Protein AF-A0A5C7QBV4-F1 (afdb_monomer_lite)

Secondary structure (DSSP, 8-state):
-EEEEEE-SSS-EEPPTTB-SEE-TT-EEEESS-HHHHHHH-GGGGSSSEEEEEEETT--S---HHHHSBSS-----SS-S---S-------SS---TTEEEEEEEEEE-TTS-EEEEEEEEEEEEE-STT--EEEEEEEEEETTEE-S-SEEEE--STT--EEEEEE---TTS--EEEEEES-S-PPP----STT--EEEE-TTS-SEEEEE-SS-EEETTPPPB-THHHHHTT--------S---HHHHHHHHHHHHHHHHHHHHHHHHTTSS--

Radius of gyration: 34.04 Å; chains: 1; bounding box: 86×44×94 Å

pLDDT: mean 84.51, std 11.89, range [43.34, 97.69]

Sequence (277 aa):
MGVQIRNSSLEPVALPHPLQGILRGRQAVRLSMAYSSLTASFPSVTNGALEITDLGDSWSGANDDASYGPATSVNDATNNAASTVATFTHTTTGTAAADIGTRLLFRTENDAGSVVTSGAVVSSLADVTASSEIGGVAMVPAYAGTLAGAGLAVTANDASAVNGWIAVPSATGIHVQMYPYGSDANIAARISGKGTGSISLVGGNNTTIGVTVNNTGLSFFNAPTVAQQAAQAALTLSLAGDMPGPTGGEIATRLNLIENRLNAVSAALRNLGLIAT

Foldseek 3Di:
DKKKKWFPDQDWDADPPQWGDIHHGGDMFMAPDAPVCCCVVPVPSPVPRIDMDGPDPPDDDDGDCVHGNGQFDDDPDPDPDDDDRHDDDDDDPDDDDWFDWDKDWDWDADPVRDIATQWIWIKTWRDPPPPQTKIKIFTWGDDPRHTDDGPDMDIDPDPDPFKDKDWADDDPPDDTDIDMDGDDPDDDDDDDDDDFDWDFDADPVRPWTAWIQGPAAIAGGPADGHHPVVLVVLVDDDDDDDDDDDDPVVVVVVVVVVVVSVVSNVVVCVNRVNDPD

Structure (mmCIF, N/CA/C/O backbone):
data_AF-A0A5C7QBV4-F1
#
_entry.id   AF-A0A5C7QBV4-F1
#
loop_
_atom_site.group_PDB
_atom_site.id
_atom_site.type_symbol
_atom_site.label_atom_id
_atom_site.label_alt_id
_atom_site.label_comp_id
_atom_site.label_asym_id
_atom_site.label_entity_id
_atom_site.label_seq_id
_atom_site.pdbx_PDB_ins_code
_atom_site.Cartn_x
_atom_site.Cartn_y
_atom_site.Cartn_z
_atom_site.occupancy
_atom_site.B_iso_or_equiv
_atom_site.auth_seq_id
_atom_site.auth_comp_id
_atom_site.auth_asym_id
_atom_site.auth_atom_id
_atom_site.pdbx_PDB_model_num
ATOM 1 N N . MET A 1 1 ? -21.651 14.334 29.052 1.00 82.56 1 MET A N 1
ATOM 2 C CA . MET A 1 1 ? -22.814 13.437 28.872 1.00 82.56 1 MET A CA 1
ATOM 3 C C . MET A 1 1 ? -22.481 12.082 29.459 1.00 82.56 1 MET A C 1
ATOM 5 O O . MET A 1 1 ? -21.340 11.649 29.317 1.00 82.56 1 MET A O 1
ATOM 9 N N . GLY A 1 2 ? -23.420 11.438 30.146 1.00 89.69 2 GLY A N 1
ATOM 10 C CA . GLY A 1 2 ? -23.173 10.123 30.725 1.00 89.69 2 GLY A CA 1
ATOM 11 C C . GLY A 1 2 ? -24.450 9.326 30.932 1.00 89.69 2 GLY A C 1
ATOM 12 O O . GLY A 1 2 ? -25.502 9.887 31.225 1.00 89.69 2 GLY A O 1
ATOM 13 N N . VAL A 1 3 ? -24.335 8.007 30.826 1.00 92.38 3 VAL A N 1
ATOM 14 C CA . VAL A 1 3 ? -25.419 7.069 31.113 1.00 92.38 3 VAL A CA 1
ATOM 15 C C . VAL A 1 3 ? -24.894 5.941 31.993 1.00 92.38 3 VAL A C 1
ATOM 17 O O . VAL A 1 3 ? -23.780 5.454 31.801 1.00 92.38 3 VAL A O 1
ATOM 20 N N . GLN A 1 4 ? -25.682 5.529 32.981 1.00 93.50 4 GLN A N 1
ATOM 21 C CA . GLN A 1 4 ? -25.385 4.372 33.816 1.00 93.50 4 GLN A CA 1
ATOM 22 C C . GLN A 1 4 ? -26.225 3.184 33.354 1.00 93.50 4 GLN A C 1
ATOM 24 O O . GLN A 1 4 ? -27.444 3.298 33.241 1.00 93.50 4 GLN A O 1
ATOM 29 N N . ILE A 1 5 ? -25.576 2.042 33.141 1.00 93.38 5 ILE A N 1
ATOM 30 C CA . ILE A 1 5 ? -26.227 0.762 32.858 1.00 93.38 5 ILE A CA 1
ATOM 31 C C . ILE A 1 5 ? -25.962 -0.158 34.040 1.00 93.38 5 ILE A C 1
ATOM 33 O O . ILE A 1 5 ? -24.814 -0.351 34.444 1.00 93.38 5 ILE A O 1
ATOM 37 N N . ARG A 1 6 ? -27.016 -0.737 34.606 1.00 93.50 6 ARG A N 1
ATOM 38 C CA . ARG A 1 6 ? -26.928 -1.602 35.779 1.00 93.50 6 ARG A CA 1
ATOM 39 C C . ARG A 1 6 ? -27.622 -2.933 35.536 1.00 93.50 6 ARG A C 1
ATOM 41 O O . ARG A 1 6 ? -28.723 -2.986 34.997 1.00 93.50 6 ARG A O 1
ATOM 48 N N . ASN A 1 7 ? -26.994 -4.011 35.996 1.00 92.00 7 ASN A N 1
ATOM 49 C CA . ASN A 1 7 ? -27.651 -5.309 36.077 1.00 92.00 7 ASN A CA 1
ATOM 50 C C . ASN A 1 7 ? -28.690 -5.295 37.213 1.00 92.00 7 ASN A C 1
ATOM 52 O O . ASN A 1 7 ? -28.346 -5.071 38.375 1.00 92.00 7 ASN A O 1
ATOM 56 N N . SER A 1 8 ? -29.959 -5.526 36.887 1.00 87.44 8 SER A N 1
ATOM 57 C CA . SER A 1 8 ? -31.046 -5.591 37.872 1.00 87.44 8 SER A CA 1
ATOM 58 C C . SER A 1 8 ? -31.079 -6.930 38.632 1.00 87.44 8 SER A C 1
ATOM 60 O O . SER A 1 8 ? -31.637 -7.014 39.731 1.00 87.44 8 SER A O 1
ATOM 62 N N . SER A 1 9 ? -30.429 -7.961 38.088 1.00 86.25 9 SER A N 1
ATOM 63 C CA . SER A 1 9 ? -30.363 -9.324 38.613 1.00 86.25 9 SER A CA 1
ATOM 64 C C . SER A 1 9 ? -29.061 -9.614 39.379 1.00 86.25 9 SER A C 1
ATOM 66 O O . SER A 1 9 ? -28.071 -8.877 39.327 1.00 86.25 9 SER A O 1
ATOM 68 N N . LEU A 1 10 ? -29.072 -10.721 40.125 1.00 86.75 10 LEU A N 1
ATOM 69 C CA . LEU A 1 10 ? -27.862 -11.342 40.675 1.00 86.75 10 LEU A CA 1
ATOM 70 C C . LEU A 1 10 ? -27.142 -12.205 39.628 1.00 86.75 10 LEU A C 1
ATOM 72 O O . LEU A 1 10 ? -25.927 -12.386 39.723 1.00 86.75 10 LEU A O 1
ATOM 76 N N . GLU A 1 11 ? -27.876 -12.680 38.621 1.00 90.50 11 GLU A N 1
ATOM 77 C CA . GLU A 1 11 ? -27.340 -13.488 37.527 1.00 90.50 11 GLU A CA 1
ATOM 78 C C . GLU A 1 11 ? -26.466 -12.654 36.581 1.00 90.50 11 GLU A C 1
ATOM 80 O O . GLU A 1 11 ? -26.763 -11.477 36.364 1.00 90.50 11 GLU A O 1
ATOM 85 N N . PRO A 1 12 ? -25.400 -13.223 35.990 1.00 89.19 12 PRO A N 1
ATOM 86 C CA . PRO A 1 12 ? -24.602 -12.537 34.980 1.00 89.19 12 PRO A CA 1
ATOM 87 C C . PRO A 1 12 ? -25.442 -12.133 33.761 1.00 89.19 12 PRO A C 1
ATOM 89 O O . PRO A 1 12 ? -26.094 -12.974 33.144 1.00 89.19 12 PRO A O 1
ATOM 92 N N . VAL A 1 13 ? -25.379 -10.857 33.378 1.00 89.50 13 VAL A N 1
ATOM 93 C CA . VAL A 1 13 ? -26.051 -10.328 32.182 1.00 89.50 13 VAL A CA 1
ATOM 94 C C . VAL A 1 13 ? -24.998 -9.794 31.222 1.00 89.50 13 VAL A C 1
ATOM 96 O O . VAL A 1 13 ? -24.207 -8.919 31.576 1.00 89.50 13 VAL A O 1
ATOM 99 N N . ALA A 1 14 ? -24.968 -10.343 30.009 1.00 88.38 14 ALA A N 1
ATOM 100 C CA . ALA A 1 14 ? -24.122 -9.827 28.943 1.00 88.38 14 ALA A CA 1
ATOM 101 C C . ALA A 1 14 ? -24.673 -8.487 28.450 1.00 88.38 14 ALA A C 1
ATOM 103 O O . ALA A 1 14 ? -25.883 -8.344 28.253 1.00 88.38 14 ALA A O 1
ATOM 104 N N . LEU A 1 15 ? -23.787 -7.515 28.241 1.00 87.94 15 LEU A N 1
ATOM 105 C CA . LEU A 1 15 ? -24.185 -6.285 27.576 1.00 87.94 15 LEU A CA 1
ATOM 106 C C . LEU A 1 15 ? -24.505 -6.584 26.102 1.00 87.94 15 LEU A C 1
ATOM 108 O O . LEU A 1 15 ? -23.820 -7.398 25.475 1.00 87.94 15 LEU A O 1
ATOM 112 N N . PRO A 1 16 ? -25.571 -5.985 25.545 1.00 83.81 16 PRO A N 1
ATOM 113 C CA . PRO A 1 16 ? -25.933 -6.214 24.158 1.00 83.81 16 PRO A CA 1
ATOM 114 C C . PRO A 1 16 ? -24.888 -5.604 23.225 1.00 83.81 16 PRO A C 1
ATOM 116 O O . PRO A 1 16 ? -24.465 -4.462 23.399 1.00 83.81 16 PRO A O 1
ATOM 119 N N . HIS A 1 17 ? -24.512 -6.364 22.201 1.00 76.81 17 HIS A N 1
ATOM 120 C CA . HIS A 1 17 ? -23.577 -5.906 21.180 1.00 76.81 17 HIS A CA 1
ATOM 121 C C . HIS A 1 17 ? -24.062 -4.593 20.530 1.00 76.81 17 HIS A C 1
ATOM 123 O O . HIS A 1 17 ? -25.258 -4.482 20.244 1.00 76.81 17 HIS A O 1
ATOM 129 N N . PRO A 1 18 ? -23.169 -3.617 20.256 1.00 69.81 18 PRO A N 1
ATOM 130 C CA . PRO A 1 18 ? -21.705 -3.638 20.356 1.00 69.81 18 PRO A CA 1
ATOM 131 C C . PRO A 1 18 ? -21.105 -3.238 21.708 1.00 69.81 18 PRO A C 1
ATOM 133 O O . PRO A 1 18 ? -19.879 -3.138 21.785 1.00 69.81 18 PRO A O 1
ATOM 136 N N . LEU A 1 19 ? -21.905 -3.029 22.759 1.00 84.88 19 LEU A N 1
ATOM 137 C CA . LEU A 1 19 ? -21.359 -2.910 24.113 1.00 84.88 19 LEU A CA 1
ATOM 138 C C . LEU A 1 19 ? -20.692 -4.229 24.509 1.00 84.88 19 LEU A C 1
ATOM 140 O O . LEU A 1 19 ? -21.136 -5.311 24.114 1.00 84.88 19 LEU A O 1
ATOM 144 N N . GLN A 1 20 ? -19.601 -4.136 25.259 1.00 86.62 20 GLN A N 1
ATOM 145 C CA . GLN A 1 20 ? -18.773 -5.294 25.581 1.00 86.62 20 GLN A CA 1
ATOM 146 C C . GLN A 1 20 ? -18.871 -5.672 27.055 1.00 86.62 20 GLN A C 1
ATOM 148 O O . GLN A 1 20 ? -19.110 -4.836 27.915 1.00 86.62 20 GLN A O 1
ATOM 153 N N . GLY A 1 21 ? -18.637 -6.948 27.357 1.00 87.94 21 GLY A N 1
ATOM 154 C CA . GLY A 1 21 ? -18.512 -7.434 28.728 1.00 87.94 21 GLY A CA 1
ATOM 155 C C . GLY A 1 21 ? -19.800 -7.986 29.343 1.00 87.94 21 GLY A C 1
ATOM 156 O O . GLY A 1 21 ? -20.869 -8.042 28.734 1.00 87.94 21 GLY A O 1
ATOM 157 N N . ILE A 1 22 ? -19.656 -8.472 30.577 1.00 89.44 22 ILE A N 1
ATOM 158 C CA . ILE A 1 22 ? -20.710 -9.132 31.353 1.00 89.44 22 ILE A CA 1
ATOM 159 C C . ILE A 1 22 ? -20.796 -8.441 32.709 1.00 89.44 22 ILE A C 1
ATOM 161 O O . ILE A 1 22 ? -19.808 -8.398 33.442 1.00 89.44 22 ILE A O 1
ATOM 165 N N . LEU A 1 23 ? -21.984 -7.958 33.063 1.00 91.00 23 LEU A N 1
ATOM 166 C CA . LEU A 1 23 ? -22.263 -7.374 34.370 1.00 91.00 23 LEU A CA 1
ATOM 167 C C . LEU A 1 23 ? -22.667 -8.474 35.352 1.00 91.00 23 LEU A C 1
ATOM 169 O O . LEU A 1 23 ? -23.613 -9.223 35.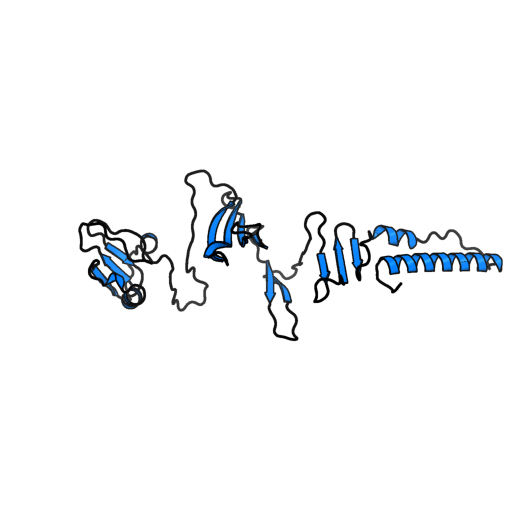098 1.00 91.00 23 LEU A O 1
ATOM 173 N N . ARG A 1 24 ? -21.989 -8.564 36.498 1.00 90.94 24 ARG A N 1
ATOM 174 C CA . ARG A 1 24 ? -22.259 -9.593 37.522 1.00 90.94 24 ARG A CA 1
ATOM 175 C C . ARG A 1 24 ? -22.797 -8.971 38.804 1.00 90.94 24 ARG A C 1
ATOM 177 O O . ARG A 1 24 ? -22.374 -7.884 39.172 1.00 90.94 24 ARG A O 1
ATOM 184 N N . GLY A 1 25 ? -23.701 -9.660 39.505 1.00 86.44 25 GLY A N 1
ATOM 185 C CA . GLY A 1 25 ? -24.062 -9.325 40.889 1.00 86.44 25 GLY A CA 1
ATOM 186 C C . GLY A 1 25 ? -24.438 -7.856 41.122 1.00 86.44 25 GLY A C 1
ATOM 187 O O . GLY A 1 25 ? -23.877 -7.216 42.009 1.00 86.44 25 GLY A O 1
ATOM 188 N N . ARG A 1 26 ? -25.374 -7.315 40.331 1.00 90.12 26 ARG A N 1
ATOM 189 C CA . ARG A 1 26 ? -25.816 -5.904 40.380 1.00 90.12 26 ARG A CA 1
ATOM 190 C C . ARG A 1 26 ? -24.762 -4.839 40.060 1.00 90.12 26 ARG A C 1
ATOM 192 O O . ARG A 1 26 ? -24.962 -3.668 40.398 1.00 90.12 26 ARG A O 1
ATOM 199 N N . GLN A 1 27 ? -23.668 -5.224 39.406 1.00 94.12 27 GLN A N 1
ATOM 200 C CA . GLN A 1 27 ? -22.675 -4.293 38.880 1.00 94.12 27 GLN A CA 1
ATOM 201 C C . GLN A 1 27 ? -23.338 -3.230 37.992 1.00 94.12 27 GLN A C 1
ATOM 203 O O . GLN A 1 27 ? -24.251 -3.520 37.212 1.00 94.12 27 GLN A O 1
ATOM 208 N N . ALA A 1 28 ? -22.856 -1.999 38.137 1.00 93.00 28 ALA A N 1
ATOM 209 C CA . ALA A 1 28 ? -23.193 -0.875 37.284 1.00 93.00 28 ALA A CA 1
ATOM 210 C C . ALA A 1 28 ? -21.937 -0.410 36.551 1.00 93.00 28 ALA A C 1
ATOM 212 O O . ALA A 1 28 ? -20.847 -0.437 37.126 1.00 93.00 28 ALA A O 1
ATOM 213 N N . VAL A 1 29 ? -22.115 0.021 35.310 1.00 93.00 29 VAL A N 1
ATOM 214 C CA . VAL A 1 29 ? -21.078 0.634 34.478 1.00 93.00 29 VAL A CA 1
ATOM 215 C C . VAL A 1 29 ? -21.576 1.975 33.969 1.00 93.00 29 VAL A C 1
ATOM 217 O O . VAL A 1 29 ? -22.785 2.186 33.818 1.00 93.00 29 VAL A O 1
ATOM 220 N N . ARG A 1 30 ? -20.651 2.898 33.737 1.00 93.06 30 ARG A N 1
ATOM 221 C CA . ARG A 1 30 ? -20.942 4.259 33.285 1.00 93.06 30 ARG A CA 1
ATOM 222 C C . ARG A 1 30 ? -20.297 4.473 31.933 1.00 93.06 30 ARG A C 1
ATOM 224 O O . ARG A 1 30 ? -19.095 4.283 31.800 1.00 93.06 30 ARG A O 1
ATOM 231 N N . LEU A 1 31 ? -21.092 4.882 30.955 1.00 89.62 31 LEU A N 1
ATOM 232 C CA . LEU A 1 31 ? -20.619 5.143 29.602 1.00 89.62 31 LEU A CA 1
ATOM 233 C C . LEU A 1 31 ? -20.690 6.635 29.288 1.00 89.62 31 LEU A C 1
ATOM 235 O O . LEU A 1 31 ? -21.653 7.306 29.679 1.00 89.62 31 LEU A O 1
ATOM 239 N N . SER A 1 32 ? -19.700 7.151 28.563 1.00 88.25 32 SER A N 1
ATOM 240 C CA . SER A 1 32 ? -19.616 8.569 28.174 1.00 88.25 32 SER A CA 1
ATOM 241 C C . SER A 1 32 ? -20.472 8.877 26.946 1.00 88.25 32 SER A C 1
ATOM 243 O O . SER A 1 32 ? -19.975 9.332 25.918 1.00 88.25 32 SER A O 1
ATOM 245 N N . MET A 1 33 ? -21.775 8.615 27.025 1.00 84.88 33 MET A N 1
ATOM 246 C CA . MET A 1 33 ? -22.702 8.884 25.927 1.00 84.88 33 MET A CA 1
ATOM 247 C C . MET A 1 33 ? -24.065 9.356 26.425 1.00 84.88 33 MET A C 1
ATOM 249 O O . MET A 1 33 ? -24.455 9.071 27.556 1.00 84.88 33 MET A O 1
ATOM 253 N N . ALA A 1 34 ? -24.786 10.087 25.576 1.00 87.81 34 ALA A N 1
ATOM 254 C CA . ALA A 1 34 ? -26.139 10.539 25.870 1.00 87.81 34 ALA A CA 1
ATOM 255 C C . ALA A 1 34 ? -27.132 9.365 25.871 1.00 87.81 34 ALA A C 1
ATOM 257 O O . ALA A 1 34 ? -26.997 8.419 25.088 1.00 87.81 34 ALA A O 1
ATOM 258 N N . TYR A 1 35 ? -28.170 9.450 26.708 1.00 88.25 35 TYR A N 1
ATOM 259 C CA . TYR A 1 35 ? -29.237 8.445 26.769 1.00 88.25 35 TYR A CA 1
ATOM 260 C C . TYR A 1 35 ? -29.944 8.250 25.415 1.00 88.25 35 TYR A C 1
ATOM 262 O O . TYR A 1 35 ? -30.234 7.121 25.009 1.00 88.25 35 TYR A O 1
ATOM 270 N N . SER A 1 36 ? -30.175 9.341 24.680 1.00 85.81 36 SER A N 1
ATOM 271 C CA . SER A 1 36 ? -30.737 9.309 23.324 1.00 85.81 36 SER A CA 1
ATOM 272 C C . SER A 1 36 ? -29.842 8.530 22.355 1.00 85.81 36 SER A C 1
ATOM 274 O O . SER A 1 36 ? -30.332 7.676 21.620 1.00 85.81 36 SER A O 1
ATOM 276 N N . SER A 1 37 ? -28.526 8.746 22.403 1.00 83.81 37 SER A N 1
ATOM 277 C CA . SER A 1 37 ? -27.557 8.019 21.576 1.00 83.81 37 SER A CA 1
ATOM 278 C C . SER A 1 37 ? -27.471 6.538 21.947 1.00 83.81 37 SER A C 1
ATOM 280 O O . SER A 1 37 ? -27.399 5.697 21.052 1.00 83.81 37 SER A O 1
ATOM 282 N N . LEU A 1 38 ? -27.518 6.206 23.245 1.00 85.81 38 LEU A N 1
ATOM 283 C CA . LEU A 1 38 ? -27.530 4.822 23.731 1.00 85.81 38 LEU A CA 1
ATOM 284 C C . LEU A 1 38 ? -28.766 4.071 23.213 1.00 85.81 38 LEU A C 1
ATOM 286 O O . LEU A 1 38 ? -28.641 2.992 22.647 1.00 85.81 38 LEU A O 1
ATOM 290 N N . THR A 1 39 ? -29.958 4.637 23.389 1.00 84.56 39 THR A N 1
ATOM 291 C CA . THR A 1 39 ? -31.218 3.971 23.013 1.00 84.56 39 THR A CA 1
ATOM 292 C C . THR A 1 39 ? -31.433 3.901 21.503 1.00 84.56 39 THR A C 1
ATOM 294 O O . THR A 1 39 ? -31.976 2.908 21.020 1.00 84.56 39 THR A O 1
ATOM 297 N N . ALA A 1 40 ? -30.958 4.896 20.748 1.00 82.00 40 ALA A N 1
ATOM 298 C CA . ALA A 1 40 ? -30.978 4.862 19.287 1.00 82.00 40 ALA A CA 1
ATOM 299 C C . ALA A 1 40 ? -29.994 3.829 18.719 1.00 82.00 40 ALA A C 1
ATOM 301 O O . ALA A 1 40 ? -30.334 3.095 17.792 1.00 82.00 40 ALA A O 1
ATOM 302 N N . SER A 1 41 ? -28.784 3.757 19.280 1.00 74.81 41 SER A N 1
ATOM 303 C CA . SER A 1 41 ? -27.739 2.853 18.786 1.00 74.81 41 SER A CA 1
ATOM 304 C C . SER A 1 41 ? -27.947 1.416 19.263 1.00 74.81 41 SER A C 1
ATOM 306 O O . SER A 1 41 ? -27.560 0.476 18.572 1.00 74.81 41 SER A O 1
ATOM 308 N N . PHE A 1 42 ? -28.557 1.236 20.440 1.00 82.38 42 PHE A N 1
ATOM 309 C CA . PHE A 1 42 ? -28.666 -0.047 21.134 1.00 82.38 42 PHE A CA 1
ATOM 310 C C . PHE A 1 42 ? -30.093 -0.260 21.673 1.00 82.38 42 PHE A C 1
ATOM 312 O O . PHE A 1 42 ? -30.309 -0.329 22.879 1.00 82.38 42 PHE A O 1
ATOM 319 N N . PRO A 1 43 ? -31.116 -0.411 20.825 1.00 77.69 43 PRO A N 1
ATOM 320 C CA . PRO A 1 43 ? -32.499 -0.527 21.296 1.00 77.69 43 PRO A CA 1
ATOM 321 C C . PRO A 1 43 ? -32.730 -1.726 22.234 1.00 77.69 43 PRO A C 1
ATOM 323 O O . PRO A 1 43 ? -33.656 -1.718 23.033 1.00 77.69 43 PRO A O 1
ATOM 326 N N . SER A 1 44 ? -31.871 -2.749 22.210 1.00 80.88 44 SER A N 1
ATOM 327 C CA . SER A 1 44 ? -31.977 -3.913 23.093 1.00 80.88 44 SER A CA 1
ATOM 328 C C . SER A 1 44 ? -31.557 -3.675 24.549 1.00 80.88 44 SER A C 1
ATOM 330 O O . SER A 1 44 ? -31.900 -4.511 25.386 1.00 80.88 44 SER A O 1
ATOM 332 N N . VAL A 1 45 ? -30.850 -2.584 24.904 1.00 80.06 45 VAL A N 1
ATOM 333 C CA . VAL A 1 45 ? -30.573 -2.301 26.337 1.00 80.06 45 VAL A CA 1
ATOM 334 C C . VAL A 1 45 ? -31.853 -1.987 27.116 1.00 80.06 45 VAL A C 1
ATOM 336 O O . VAL A 1 45 ? -31.872 -2.182 28.327 1.00 80.06 45 VAL A O 1
ATOM 339 N N . THR A 1 46 ? -32.935 -1.562 26.455 1.00 76.75 46 THR A N 1
ATOM 340 C CA . THR A 1 46 ? -34.212 -1.236 27.114 1.00 76.75 46 THR A CA 1
ATOM 341 C C . THR A 1 46 ? -35.169 -2.426 27.238 1.00 76.75 46 THR A C 1
ATOM 343 O O . THR A 1 46 ? -36.253 -2.271 27.795 1.00 76.75 46 THR A O 1
ATOM 346 N N . ASN A 1 47 ? -34.772 -3.639 26.825 1.00 76.81 47 ASN A N 1
ATOM 347 C CA . ASN A 1 47 ? -35.602 -4.856 26.898 1.00 76.81 47 ASN A CA 1
ATOM 348 C C . ASN A 1 47 ? -35.795 -5.417 28.331 1.00 76.81 47 ASN A C 1
ATOM 350 O O . ASN A 1 47 ? -36.070 -6.602 28.511 1.00 76.81 47 ASN A O 1
ATOM 354 N N . GLY A 1 48 ? -35.638 -4.589 29.369 1.00 74.50 48 GLY A N 1
ATOM 355 C CA . GLY A 1 48 ? -35.985 -4.902 30.762 1.00 74.50 48 GLY A CA 1
ATOM 356 C C . GLY A 1 48 ? -34.955 -5.707 31.566 1.00 74.50 48 GLY A C 1
ATOM 357 O O . GLY A 1 48 ? -35.055 -5.758 32.789 1.00 74.50 48 GLY A O 1
ATOM 358 N N . ALA A 1 49 ? -33.940 -6.296 30.927 1.00 82.62 49 ALA A N 1
ATOM 359 C CA . ALA A 1 49 ? -32.866 -7.021 31.623 1.00 82.62 49 ALA A CA 1
ATOM 360 C C . ALA A 1 49 ? -31.841 -6.097 32.315 1.00 82.62 49 ALA A C 1
ATOM 362 O O . ALA A 1 49 ? -31.077 -6.542 33.172 1.00 82.62 49 ALA A O 1
ATOM 363 N N . LEU A 1 50 ? -31.812 -4.818 31.937 1.00 89.25 50 LEU A N 1
ATOM 364 C CA . LEU A 1 50 ? -30.865 -3.818 32.416 1.00 89.25 50 LEU A CA 1
ATOM 365 C C . LEU A 1 50 ? -31.621 -2.565 32.857 1.00 89.25 50 LEU A C 1
ATOM 367 O O . LEU A 1 50 ? -32.599 -2.157 32.232 1.00 89.25 50 LEU A O 1
ATOM 371 N N . GLU A 1 51 ? -31.158 -1.958 33.943 1.00 91.56 51 GLU A N 1
ATOM 372 C CA . GLU A 1 51 ? -31.638 -0.667 34.422 1.00 91.56 51 GLU A CA 1
ATOM 373 C C . GLU A 1 51 ? -30.749 0.433 33.833 1.00 91.56 51 GLU A C 1
ATOM 375 O O . GLU A 1 51 ? -29.522 0.365 33.934 1.00 91.56 51 GLU A O 1
ATOM 380 N N . ILE A 1 52 ? -31.366 1.435 33.203 1.00 91.75 52 ILE A N 1
ATOM 381 C CA . ILE A 1 52 ? -30.661 2.548 32.564 1.00 91.75 52 ILE A CA 1
ATOM 382 C C . ILE A 1 52 ? -31.005 3.838 33.300 1.00 91.75 52 ILE A C 1
ATOM 384 O O . ILE A 1 52 ? -32.178 4.155 33.493 1.00 91.75 52 ILE A O 1
ATOM 388 N N . THR A 1 53 ? -29.986 4.601 33.680 1.00 92.69 53 THR A N 1
ATOM 389 C CA . THR A 1 53 ? -30.143 5.918 34.304 1.00 92.69 53 THR A CA 1
ATOM 390 C C . THR A 1 53 ? -29.392 6.956 33.484 1.00 92.69 53 THR A C 1
ATOM 392 O O . THR A 1 53 ? -28.184 6.829 33.290 1.00 92.69 53 THR A O 1
ATOM 395 N N . ASP A 1 54 ? -30.094 7.985 33.016 1.00 92.81 54 ASP A N 1
ATOM 396 C CA . ASP A 1 54 ? -29.464 9.152 32.399 1.00 92.81 54 ASP A CA 1
ATOM 397 C C . ASP A 1 54 ? -28.760 9.994 33.478 1.00 92.81 54 ASP A C 1
ATOM 399 O O . ASP A 1 54 ? -29.380 10.382 34.471 1.00 92.81 54 ASP A O 1
ATOM 403 N N . LEU A 1 55 ? -27.458 10.238 33.310 1.00 91.31 55 LEU A N 1
ATOM 404 C CA . LEU A 1 55 ? -26.657 11.077 34.210 1.00 91.31 55 LEU A CA 1
ATOM 405 C C . LEU A 1 55 ? -26.580 12.532 33.716 1.00 91.31 55 LEU A C 1
ATOM 407 O O . LEU A 1 55 ? -26.033 13.388 34.416 1.00 91.31 55 LEU A O 1
ATOM 411 N N . GLY A 1 56 ? -27.130 12.814 32.531 1.00 87.94 56 GLY A N 1
ATOM 412 C CA . GLY A 1 56 ? -27.238 14.140 31.942 1.00 87.94 56 GLY A CA 1
ATOM 413 C C . GLY A 1 56 ? -25.997 14.608 31.178 1.00 87.94 56 GLY A C 1
ATOM 414 O O . GLY A 1 56 ? -24.892 14.054 31.258 1.00 87.94 56 GLY A O 1
ATOM 415 N N . ASP A 1 57 ? -26.179 15.695 30.430 1.00 82.00 57 ASP A N 1
ATOM 416 C CA . ASP A 1 57 ? -25.164 16.245 29.525 1.00 82.00 57 ASP A CA 1
ATOM 417 C C . ASP A 1 57 ? -23.937 16.804 30.255 1.00 82.00 57 ASP A C 1
ATOM 419 O O . ASP A 1 57 ? -22.828 16.760 29.719 1.00 82.00 57 ASP A O 1
ATOM 423 N N . SER A 1 58 ? -24.101 17.233 31.509 1.00 83.56 58 SER A N 1
ATOM 424 C CA . SER A 1 58 ? -23.036 17.798 32.350 1.00 83.56 58 SER A CA 1
ATOM 425 C C . SER A 1 58 ? -22.262 16.768 33.185 1.00 83.56 58 SER A C 1
ATOM 427 O O . SER A 1 58 ? -21.443 17.162 34.014 1.00 83.56 58 SER A O 1
ATOM 429 N N . TRP A 1 59 ? -22.497 15.463 33.002 1.00 84.94 59 TRP A N 1
ATOM 430 C CA . TRP A 1 59 ? -21.738 14.431 33.716 1.00 84.94 59 TRP A CA 1
ATOM 431 C C . TRP A 1 59 ? -20.229 14.516 33.417 1.00 84.94 59 TRP A C 1
ATOM 433 O O . TRP A 1 59 ? -19.833 14.535 32.249 1.00 84.94 59 TRP A O 1
ATOM 443 N N . SER A 1 60 ? -19.406 14.533 34.473 1.00 83.31 60 SER A N 1
ATOM 444 C CA . SER A 1 60 ? -17.937 14.669 34.429 1.00 83.31 60 SER A CA 1
ATOM 445 C C . SER A 1 60 ? -17.185 13.642 35.296 1.00 83.31 60 SER A C 1
ATOM 447 O O . SER A 1 60 ? -15.994 13.799 35.560 1.00 83.31 60 SER A O 1
ATOM 449 N N . GLY A 1 61 ? -17.872 12.598 35.772 1.00 87.06 61 GLY A N 1
ATOM 450 C CA . GLY A 1 61 ? -17.265 11.537 36.580 1.00 87.06 61 GLY A CA 1
ATOM 451 C C . GLY A 1 61 ? -16.504 10.494 35.753 1.00 87.06 61 GLY A C 1
ATOM 452 O O . GLY A 1 61 ? -16.524 10.517 34.525 1.00 87.06 61 GLY A O 1
ATOM 453 N N . ALA A 1 62 ? -15.866 9.543 36.442 1.00 86.81 62 ALA A N 1
ATOM 454 C CA . ALA A 1 62 ? -15.194 8.411 35.802 1.00 86.81 62 ALA A CA 1
ATOM 455 C C . ALA A 1 62 ? -16.168 7.575 34.950 1.00 86.81 62 ALA A C 1
ATOM 457 O O . ALA A 1 62 ? -17.336 7.397 35.317 1.00 86.81 62 ALA A O 1
ATOM 458 N N . ASN A 1 63 ? -15.660 7.058 33.833 1.00 88.88 63 ASN A N 1
ATOM 459 C CA . ASN A 1 63 ? -16.373 6.188 32.904 1.00 88.88 63 ASN A CA 1
ATOM 460 C C . ASN A 1 63 ? -15.646 4.846 32.746 1.00 88.88 63 ASN A C 1
ATOM 462 O O . ASN A 1 63 ? -14.466 4.716 33.073 1.00 88.88 63 ASN A O 1
ATOM 466 N N . ASP A 1 64 ? -16.377 3.865 32.233 1.00 89.62 64 ASP A N 1
ATOM 467 C CA . ASP A 1 64 ? -15.932 2.493 32.021 1.00 89.62 64 ASP A CA 1
ATOM 468 C C . ASP A 1 64 ? -15.844 2.147 30.519 1.00 89.62 64 ASP A C 1
ATOM 470 O O . ASP A 1 64 ? -15.850 0.971 30.143 1.00 89.62 64 ASP A O 1
ATOM 474 N N . ASP A 1 65 ? -15.757 3.157 29.643 1.00 83.12 65 ASP A N 1
ATOM 475 C CA . ASP A 1 65 ? -15.837 3.000 28.181 1.00 83.12 65 ASP A CA 1
ATOM 476 C C . ASP A 1 65 ? -14.794 2.021 27.636 1.00 83.12 65 ASP A C 1
ATOM 478 O O . ASP A 1 65 ? -15.089 1.215 26.759 1.00 83.12 65 ASP A O 1
ATOM 482 N N . ALA A 1 66 ? -13.582 2.041 28.194 1.00 78.25 66 ALA A N 1
ATOM 483 C CA . ALA A 1 66 ? -12.494 1.166 27.764 1.00 78.25 66 ALA A CA 1
ATOM 484 C C . ALA A 1 66 ? -12.779 -0.328 28.002 1.00 78.25 66 ALA A C 1
ATOM 486 O O . ALA A 1 66 ? -12.195 -1.174 27.332 1.00 78.25 66 ALA A O 1
ATOM 487 N N . SER A 1 67 ? -13.637 -0.658 28.973 1.00 83.06 67 SER A N 1
ATOM 488 C CA . SER A 1 67 ? -13.947 -2.045 29.350 1.00 83.06 67 SER A CA 1
ATOM 489 C C . SER A 1 67 ? -15.342 -2.496 28.915 1.00 83.06 67 SER A C 1
ATOM 491 O O . SER A 1 67 ? -15.541 -3.688 28.687 1.00 83.06 67 SER A O 1
ATOM 493 N N . TYR A 1 68 ? -16.300 -1.568 28.813 1.00 86.56 68 TYR A N 1
ATOM 494 C CA . TYR A 1 68 ? -17.712 -1.885 28.560 1.00 86.56 68 TYR A CA 1
ATOM 495 C C . TYR A 1 68 ? -18.373 -1.014 27.485 1.00 86.56 68 TYR A C 1
ATOM 497 O O . TYR A 1 68 ? -19.549 -1.212 27.171 1.00 86.56 68 TYR A O 1
ATOM 505 N N . GLY A 1 69 ? -17.644 -0.052 26.917 1.00 78.88 69 GLY A N 1
ATOM 506 C CA . GLY A 1 69 ? -18.132 0.788 25.831 1.00 78.88 69 GLY A CA 1
ATOM 507 C C . GLY A 1 69 ? -18.293 0.028 24.509 1.00 78.88 69 GLY A C 1
ATOM 508 O O . GLY A 1 69 ? -17.982 -1.165 24.412 1.00 78.88 69 GLY A O 1
ATOM 509 N N . PRO A 1 70 ? -18.806 0.707 23.470 1.00 73.25 70 PRO A N 1
ATOM 510 C CA . PRO A 1 70 ? -18.962 0.122 22.147 1.00 73.25 70 PRO A CA 1
ATOM 511 C C . PRO A 1 70 ? -17.623 -0.353 21.572 1.00 73.25 70 PRO A C 1
ATOM 513 O O . PRO A 1 70 ? -16.629 0.367 21.620 1.00 73.25 70 PRO A O 1
ATOM 516 N N . ALA A 1 71 ? -17.617 -1.522 20.926 1.00 67.12 71 ALA A N 1
ATOM 517 C CA . ALA A 1 71 ? -16.475 -1.997 20.134 1.00 67.12 71 ALA A CA 1
ATOM 518 C C . ALA A 1 71 ? -16.069 -1.044 18.996 1.00 67.12 71 ALA A C 1
ATOM 520 O O . ALA A 1 71 ? -14.936 -1.082 18.519 1.00 67.12 71 ALA A O 1
ATOM 521 N N . THR A 1 72 ? -17.014 -0.214 18.562 1.00 65.56 72 THR A N 1
ATOM 522 C CA . THR A 1 72 ? -16.858 0.808 17.532 1.00 65.56 72 THR A CA 1
ATOM 523 C C . THR A 1 72 ? -17.532 2.087 18.015 1.00 65.56 72 THR A C 1
ATOM 525 O O . THR A 1 72 ? -18.728 2.060 18.320 1.00 65.56 72 THR A O 1
ATOM 528 N N . SER A 1 73 ? -16.804 3.197 18.099 1.00 65.88 73 SER A N 1
ATOM 529 C CA . SER A 1 73 ? -17.350 4.485 18.535 1.00 65.88 73 SER A CA 1
ATOM 530 C C . SER A 1 73 ? -17.832 5.312 17.339 1.00 65.88 73 SER A C 1
ATOM 532 O O . SER A 1 73 ? -17.140 5.449 16.335 1.00 65.88 73 SER A O 1
ATOM 534 N N . VAL A 1 74 ? -19.027 5.895 17.432 1.00 62.66 74 VAL A N 1
ATOM 535 C CA . VAL A 1 74 ? -19.456 6.959 16.511 1.00 62.66 74 VAL A CA 1
ATOM 536 C C . VAL A 1 74 ? -19.064 8.280 17.162 1.00 62.66 74 VAL A C 1
ATOM 538 O O . VAL A 1 74 ? -19.578 8.609 18.229 1.00 62.66 74 VAL A O 1
ATOM 541 N N . ASN A 1 75 ? -18.124 9.007 16.559 1.00 61.72 75 ASN A N 1
ATOM 542 C CA . ASN A 1 75 ? -17.678 10.300 17.066 1.00 61.72 75 ASN A CA 1
ATOM 543 C C . ASN A 1 75 ? -18.364 11.443 16.305 1.00 61.72 75 ASN A C 1
ATOM 545 O O . ASN A 1 75 ? -18.028 11.703 15.153 1.00 61.72 75 ASN A O 1
ATOM 549 N N . ASP A 1 76 ? -19.291 12.129 16.971 1.00 60.28 76 ASP A N 1
ATOM 550 C CA . ASP A 1 76 ? -19.922 13.376 16.512 1.00 60.28 76 ASP A CA 1
ATOM 551 C C . ASP A 1 76 ? -19.266 14.579 17.215 1.00 60.28 76 ASP A C 1
ATOM 553 O O . ASP A 1 76 ? -19.898 15.360 17.928 1.00 60.28 76 ASP A O 1
ATOM 557 N N . ALA A 1 77 ? -17.935 14.662 17.131 1.00 58.25 77 ALA A N 1
ATOM 558 C CA . ALA A 1 77 ? -17.194 15.782 17.698 1.00 58.25 77 ALA A CA 1
ATOM 559 C C . ALA A 1 77 ? -17.258 16.990 16.761 1.00 58.25 77 ALA A C 1
ATOM 561 O O . ALA A 1 77 ? -17.096 16.874 15.551 1.00 58.25 77 ALA A O 1
ATOM 562 N N . THR A 1 78 ? -17.355 18.186 17.341 1.00 66.88 78 THR A N 1
ATOM 563 C CA . THR A 1 78 ? -17.225 19.466 16.622 1.00 66.88 78 THR A CA 1
ATOM 564 C C . THR A 1 78 ? -15.793 19.767 16.160 1.00 66.88 78 THR A C 1
ATOM 566 O O . THR A 1 78 ? -15.539 20.827 15.589 1.00 66.88 78 THR A O 1
ATOM 569 N N . ASN A 1 79 ? -14.837 18.870 16.429 1.00 66.06 79 ASN A N 1
ATOM 570 C CA . ASN A 1 79 ? -13.457 19.011 15.985 1.00 66.06 79 ASN A CA 1
ATOM 571 C C . ASN A 1 79 ? -13.266 18.310 14.630 1.00 66.06 79 ASN A C 1
ATOM 573 O O . ASN A 1 79 ? -13.800 17.233 14.393 1.00 66.06 79 ASN A O 1
ATOM 577 N N . ASN A 1 80 ? -12.470 18.919 13.752 1.00 79.25 80 ASN A N 1
ATOM 578 C CA . ASN A 1 80 ? -12.157 18.362 12.431 1.00 79.25 80 ASN A CA 1
ATOM 579 C C . ASN A 1 80 ? -10.966 17.383 12.462 1.00 79.25 80 ASN A C 1
ATOM 581 O O . ASN A 1 80 ? -10.412 17.059 11.411 1.00 79.25 80 ASN A O 1
ATOM 585 N N . ALA A 1 81 ? -10.505 16.967 13.644 1.00 82.12 81 ALA A N 1
ATOM 586 C CA . ALA A 1 81 ? -9.408 16.016 13.748 1.00 82.12 81 ALA A CA 1
ATOM 587 C C . ALA A 1 81 ? -9.914 14.600 13.445 1.00 82.12 81 ALA A C 1
ATOM 589 O O . ALA A 1 81 ? -11.046 14.232 13.764 1.00 82.12 81 ALA A O 1
ATOM 590 N N . ALA A 1 82 ? -9.056 13.781 12.835 1.00 79.88 82 ALA A N 1
ATOM 591 C CA . ALA A 1 82 ? -9.360 12.371 12.642 1.00 79.88 82 ALA A CA 1
ATOM 592 C C . ALA A 1 82 ? -9.582 11.699 14.006 1.00 79.88 82 ALA A C 1
ATOM 594 O O . ALA A 1 82 ? -8.812 11.910 14.943 1.00 79.88 82 ALA A O 1
ATOM 595 N N . SER A 1 83 ? -10.628 10.881 14.109 1.00 79.94 83 SER A N 1
ATOM 596 C CA . SER A 1 83 ? -10.950 10.148 15.332 1.00 79.94 83 SER A CA 1
ATOM 597 C C . SER A 1 83 ? -10.847 8.647 15.125 1.00 79.94 83 SER A C 1
ATOM 599 O O . SER A 1 83 ? -11.198 8.119 14.069 1.00 79.94 83 SER A O 1
ATOM 601 N N . THR A 1 84 ? -10.343 7.955 16.143 1.00 81.75 84 THR A N 1
ATOM 602 C CA . THR A 1 84 ? -10.235 6.497 16.135 1.00 81.75 84 THR A CA 1
ATOM 603 C C . THR A 1 84 ? -11.598 5.885 16.439 1.00 81.75 84 THR A C 1
ATOM 605 O O . THR A 1 84 ? -12.076 5.957 17.568 1.00 81.75 84 THR A O 1
ATOM 608 N N . VAL A 1 85 ? -12.208 5.272 15.422 1.00 78.31 85 VAL A N 1
ATOM 609 C CA . VAL A 1 85 ? -13.523 4.607 15.508 1.00 78.31 85 VAL A CA 1
ATOM 610 C C . VAL A 1 85 ? -13.415 3.177 16.046 1.00 78.31 85 VAL A C 1
ATOM 612 O O . VAL A 1 85 ? -14.346 2.680 16.671 1.00 78.31 85 VAL A O 1
ATOM 615 N N . ALA A 1 86 ? -12.285 2.501 15.822 1.00 79.25 86 ALA A N 1
ATOM 616 C CA . ALA A 1 86 ? -12.017 1.160 16.334 1.00 79.25 86 ALA A CA 1
ATOM 617 C C . ALA A 1 86 ? -10.519 0.980 16.607 1.00 79.25 86 ALA A C 1
ATOM 619 O O . ALA A 1 86 ? -9.686 1.431 15.819 1.00 79.25 86 ALA A O 1
ATOM 620 N N . THR A 1 87 ? -10.192 0.273 17.690 1.00 84.06 87 THR A N 1
ATOM 621 C CA . THR A 1 87 ? -8.818 -0.104 18.044 1.00 84.06 87 THR A CA 1
ATOM 622 C C . THR A 1 87 ? -8.728 -1.619 18.128 1.00 84.06 87 THR A C 1
ATOM 624 O O . THR A 1 87 ? -9.439 -2.248 18.909 1.00 84.06 87 THR A O 1
ATOM 627 N N . PHE A 1 88 ? -7.829 -2.206 17.340 1.00 86.31 88 PHE A N 1
ATOM 628 C CA . PHE A 1 88 ? -7.542 -3.636 17.374 1.00 86.31 88 PHE A CA 1
ATOM 629 C C . PHE A 1 88 ? -6.157 -3.846 17.978 1.00 86.31 88 PHE A C 1
ATOM 631 O O . PHE A 1 88 ? -5.158 -3.448 17.378 1.00 86.31 88 PHE A O 1
ATOM 638 N N . THR A 1 89 ? -6.096 -4.512 19.129 1.00 88.38 89 THR A N 1
ATOM 639 C CA . THR A 1 89 ? -4.845 -4.774 19.850 1.00 88.38 89 THR A CA 1
ATOM 640 C C . THR A 1 89 ? -4.602 -6.273 19.955 1.00 88.38 89 THR A C 1
ATOM 642 O O . THR A 1 89 ? -5.495 -7.026 20.337 1.00 88.38 89 THR A O 1
ATOM 645 N N . HIS A 1 90 ? -3.378 -6.701 19.655 1.00 87.00 90 HIS A N 1
ATOM 646 C CA . HIS A 1 90 ? -2.906 -8.053 19.927 1.00 87.00 90 HIS A CA 1
ATOM 647 C C . HIS A 1 90 ? -1.737 -7.974 20.904 1.00 87.00 90 HIS A C 1
ATOM 649 O O . HIS A 1 90 ? -0.732 -7.322 20.633 1.00 87.00 90 HIS A O 1
ATOM 655 N N . THR A 1 91 ? -1.887 -8.635 22.048 1.00 89.12 91 THR A N 1
ATOM 656 C CA . THR A 1 91 ? -0.832 -8.817 23.042 1.00 89.12 91 THR A CA 1
ATOM 657 C C . THR A 1 91 ? -0.461 -10.292 23.122 1.00 89.12 91 THR A C 1
ATOM 659 O O . THR A 1 91 ? -1.310 -11.170 22.966 1.00 89.12 91 THR A O 1
ATOM 662 N N . THR A 1 92 ? 0.814 -10.573 23.372 1.00 87.00 92 THR A N 1
ATOM 663 C CA . THR A 1 92 ? 1.282 -11.917 23.719 1.00 87.00 92 THR A CA 1
ATOM 664 C C . THR A 1 92 ? 1.686 -11.939 25.186 1.00 87.00 92 THR A C 1
ATOM 666 O O . THR A 1 92 ? 2.174 -10.944 25.719 1.00 87.00 92 THR A O 1
ATOM 669 N N . THR A 1 93 ? 1.460 -13.066 25.856 1.00 81.56 93 THR A N 1
ATOM 670 C CA . THR A 1 93 ? 1.914 -13.293 27.236 1.00 81.56 93 THR A CA 1
ATOM 671 C C . THR A 1 93 ? 3.391 -13.693 27.306 1.00 81.56 93 THR A C 1
ATOM 673 O O . THR A 1 93 ? 3.958 -13.732 28.395 1.00 81.56 93 THR A O 1
ATOM 676 N N . GLY A 1 94 ? 4.008 -14.003 26.161 1.00 85.75 94 GLY A N 1
ATOM 677 C CA . GLY A 1 94 ? 5.441 -14.261 26.030 1.00 85.75 94 GLY A CA 1
ATOM 678 C C . GLY A 1 94 ? 6.227 -13.030 25.575 1.00 85.75 94 GLY A C 1
ATOM 679 O O . GLY A 1 94 ? 5.729 -11.908 25.566 1.00 85.75 94 GLY A O 1
ATOM 680 N N . THR A 1 95 ? 7.473 -13.242 25.159 1.00 90.12 95 THR A N 1
ATOM 681 C CA . THR A 1 95 ? 8.264 -12.203 24.489 1.00 90.12 95 THR A CA 1
ATOM 682 C C . THR A 1 95 ? 7.657 -11.920 23.115 1.00 90.12 95 THR A C 1
ATOM 684 O O . THR A 1 95 ? 7.479 -12.843 22.318 1.00 90.12 95 THR A O 1
ATOM 687 N N . ALA A 1 96 ? 7.321 -10.658 22.839 1.00 92.88 96 ALA A N 1
ATOM 688 C CA . ALA A 1 96 ? 6.892 -10.241 21.508 1.00 92.88 96 ALA A CA 1
ATOM 689 C C . ALA A 1 96 ? 7.985 -10.555 20.476 1.00 92.88 96 ALA A C 1
ATOM 691 O O . ALA A 1 96 ? 9.175 -10.448 20.767 1.00 92.88 96 ALA A O 1
ATOM 692 N N . ALA A 1 97 ? 7.570 -10.944 19.276 1.00 93.81 97 ALA A N 1
ATOM 693 C CA . ALA A 1 97 ? 8.456 -11.230 18.157 1.00 93.81 97 ALA A CA 1
ATOM 694 C C . ALA A 1 97 ? 7.970 -10.484 16.912 1.00 93.81 97 ALA A C 1
ATOM 696 O O . ALA A 1 97 ? 6.817 -10.045 16.864 1.00 93.81 97 ALA A O 1
ATOM 697 N N . ALA A 1 98 ? 8.853 -10.365 15.919 1.00 93.50 98 ALA A N 1
ATOM 698 C CA . ALA A 1 98 ? 8.509 -9.821 14.612 1.00 93.50 98 ALA A CA 1
ATOM 699 C C . ALA A 1 98 ? 7.243 -10.488 14.045 1.00 93.50 98 ALA A C 1
ATOM 701 O O . ALA A 1 98 ? 6.965 -11.660 14.311 1.00 93.50 98 ALA A O 1
ATOM 702 N N . ASP A 1 99 ? 6.479 -9.707 13.287 1.00 92.62 99 ASP A N 1
ATOM 703 C CA . ASP A 1 99 ? 5.182 -10.053 12.701 1.00 92.62 99 ASP A CA 1
ATOM 704 C C . ASP A 1 99 ? 4.016 -10.197 13.696 1.00 92.62 99 ASP A C 1
ATOM 706 O O . ASP A 1 99 ? 2.909 -10.587 13.305 1.00 92.62 99 ASP A O 1
ATOM 710 N N . ILE A 1 100 ? 4.193 -9.814 14.968 1.00 94.50 100 ILE A N 1
ATOM 711 C CA . ILE A 1 100 ? 3.052 -9.615 15.870 1.00 94.50 100 ILE A CA 1
ATOM 712 C C . ILE A 1 100 ? 2.177 -8.458 15.365 1.00 94.50 100 ILE A C 1
ATOM 714 O O . ILE A 1 100 ? 2.676 -7.413 14.947 1.00 94.50 100 ILE A O 1
ATOM 718 N N . GLY A 1 101 ? 0.856 -8.644 15.380 1.00 94.25 101 GLY A N 1
ATOM 719 C CA . GLY A 1 101 ? -0.056 -7.676 14.780 1.00 94.25 101 GLY A CA 1
ATOM 720 C C . GLY A 1 101 ? -1.531 -8.064 14.801 1.00 94.25 101 GLY A C 1
ATOM 721 O O . GLY A 1 101 ? -1.915 -9.077 15.392 1.00 94.25 101 GLY A O 1
ATOM 722 N N . THR A 1 102 ? -2.353 -7.262 14.125 1.00 95.31 102 THR A N 1
ATOM 723 C CA . THR A 1 102 ? -3.806 -7.440 13.971 1.00 95.31 102 THR A CA 1
ATOM 724 C C . THR A 1 102 ? -4.210 -7.484 12.496 1.00 95.31 102 THR A C 1
ATOM 726 O O . THR A 1 102 ? -3.446 -7.104 11.606 1.00 95.31 102 THR A O 1
ATOM 729 N N . ARG A 1 103 ? -5.413 -7.992 12.196 1.00 94.88 103 ARG A N 1
ATOM 730 C CA . ARG A 1 103 ? -5.950 -7.973 10.828 1.00 94.88 103 ARG A CA 1
ATOM 731 C C . ARG A 1 103 ? -7.465 -7.845 10.783 1.00 94.88 103 ARG A C 1
ATOM 733 O O . ARG A 1 103 ? -8.159 -8.412 11.624 1.00 94.88 103 ARG A O 1
ATOM 740 N N . LEU A 1 104 ? -7.951 -7.207 9.724 1.00 95.06 104 LEU A N 1
ATOM 741 C CA . LEU A 1 104 ? -9.335 -7.274 9.270 1.00 95.06 104 LEU A CA 1
ATOM 742 C C . LEU A 1 104 ? -9.419 -8.279 8.117 1.00 95.06 104 LEU A C 1
ATOM 744 O O . LEU A 1 104 ? -8.788 -8.083 7.078 1.00 95.06 104 LEU A O 1
ATOM 748 N N . LEU A 1 105 ? -10.156 -9.372 8.318 1.00 95.44 105 LEU A N 1
ATOM 749 C CA . LEU A 1 105 ? -10.295 -10.459 7.348 1.00 95.44 105 LEU A CA 1
ATOM 750 C C . LEU A 1 105 ? -11.581 -10.300 6.534 1.00 95.44 105 LEU A C 1
ATOM 752 O O . LEU A 1 105 ? -12.664 -10.191 7.106 1.00 95.44 105 LEU A O 1
ATOM 756 N N . PHE A 1 106 ? -11.469 -10.390 5.211 1.00 97.06 106 PHE A N 1
ATOM 757 C CA . PHE A 1 106 ? -12.606 -10.378 4.295 1.00 97.06 106 PHE A CA 1
ATOM 758 C C . PHE A 1 106 ? -12.840 -11.776 3.731 1.00 97.06 106 PHE A C 1
ATOM 760 O O . PHE A 1 106 ? -11.926 -12.412 3.193 1.00 97.06 106 PHE A O 1
ATOM 767 N N . ARG A 1 107 ? -14.079 -12.255 3.836 1.00 97.00 107 ARG A N 1
ATOM 768 C CA . ARG A 1 107 ? -14.517 -13.542 3.292 1.00 97.00 107 ARG A CA 1
ATOM 769 C C . ARG A 1 107 ? -15.734 -13.333 2.403 1.00 97.00 107 ARG A C 1
ATOM 771 O O . ARG A 1 107 ? -16.553 -12.465 2.682 1.00 97.00 107 ARG A O 1
ATOM 778 N N . THR A 1 108 ? -15.831 -14.134 1.356 1.00 96.06 108 THR A N 1
ATOM 779 C CA . THR A 1 108 ? -16.943 -14.124 0.404 1.00 96.06 108 THR A CA 1
ATOM 780 C C . THR A 1 108 ? -17.303 -15.553 0.031 1.00 96.06 108 THR A C 1
ATOM 782 O O . THR A 1 108 ? -16.490 -16.463 0.182 1.00 96.06 108 THR A O 1
ATOM 785 N N . GLU A 1 109 ? -18.517 -15.758 -0.450 1.00 96.38 109 GLU A N 1
ATOM 786 C CA . GLU A 1 109 ? -18.925 -17.012 -1.073 1.00 96.38 109 GLU A CA 1
ATOM 787 C C . GLU A 1 109 ? -18.300 -17.143 -2.474 1.00 96.38 109 GLU A C 1
ATOM 789 O O . GLU A 1 109 ? -18.112 -16.137 -3.166 1.00 96.38 109 GLU A O 1
ATOM 794 N N . ASN A 1 110 ? -17.935 -18.364 -2.871 1.00 94.56 110 ASN A N 1
ATOM 795 C CA . ASN A 1 110 ? -17.509 -18.691 -4.233 1.00 94.56 110 ASN A CA 1
ATOM 796 C C . ASN A 1 110 ? -18.652 -19.316 -5.058 1.00 94.56 110 ASN A C 1
ATOM 798 O O . ASN A 1 110 ? -19.749 -19.555 -4.564 1.00 94.56 110 ASN A O 1
ATOM 802 N N . ASP A 1 111 ? -18.381 -19.628 -6.321 1.00 95.12 111 ASP A N 1
ATOM 803 C CA . ASP A 1 111 ? -19.324 -20.272 -7.246 1.00 95.12 111 ASP A CA 1
ATOM 804 C C . ASP A 1 111 ? -19.756 -21.692 -6.829 1.00 95.12 111 ASP A C 1
ATOM 806 O O . ASP A 1 111 ? -20.782 -22.187 -7.292 1.00 95.12 111 ASP A O 1
ATOM 810 N N . ALA A 1 112 ? -19.013 -22.328 -5.921 1.00 94.81 112 ALA A N 1
ATOM 811 C CA . ALA A 1 112 ? -19.352 -23.610 -5.306 1.00 94.81 112 ALA A CA 1
ATOM 812 C C . ALA A 1 112 ? -20.151 -23.478 -3.990 1.00 94.81 112 ALA A C 1
ATOM 814 O O . ALA A 1 112 ? -20.324 -24.472 -3.281 1.00 94.81 112 ALA A O 1
ATOM 815 N N . GLY A 1 113 ? -20.595 -22.273 -3.618 1.00 92.75 113 GLY A N 1
ATOM 816 C CA . GLY A 1 113 ? -21.367 -22.026 -2.393 1.00 92.75 113 GLY A CA 1
ATOM 817 C C . GLY A 1 113 ? -20.555 -22.112 -1.092 1.00 92.75 113 GLY A C 1
ATOM 818 O O . GLY A 1 113 ? -21.100 -22.282 -0.003 1.00 92.75 113 GLY A O 1
ATOM 819 N N . SER A 1 114 ? -19.225 -22.059 -1.183 1.00 93.56 114 SER A N 1
ATOM 820 C CA . SER A 1 114 ? -18.314 -22.142 -0.038 1.00 93.56 114 SER A CA 1
ATOM 821 C C . SER A 1 114 ? -17.789 -20.764 0.358 1.00 93.56 114 SER A C 1
ATOM 823 O O . SER A 1 114 ? -17.333 -19.993 -0.486 1.00 93.56 114 SER A O 1
ATOM 825 N N . VAL A 1 115 ? -17.771 -20.465 1.661 1.00 94.94 115 VAL A N 1
ATOM 826 C CA . VAL A 1 115 ? -17.198 -19.213 2.182 1.00 94.94 115 VAL A CA 1
ATOM 827 C C . VAL A 1 115 ? -15.670 -19.291 2.206 1.00 94.94 115 VAL A C 1
ATOM 829 O O . VAL A 1 115 ? -15.069 -19.944 3.068 1.00 94.94 115 VAL A O 1
ATOM 832 N N . VAL A 1 116 ? -15.028 -18.540 1.320 1.00 96.44 116 VAL A N 1
ATOM 833 C CA . VAL A 1 116 ? -13.573 -18.471 1.148 1.00 96.44 116 VAL A CA 1
ATOM 834 C C . VAL A 1 116 ? -13.020 -17.106 1.551 1.00 96.44 116 VAL A C 1
ATOM 836 O O . VAL A 1 116 ? -13.730 -16.103 1.592 1.00 96.44 116 VAL A O 1
ATOM 839 N N . THR A 1 117 ? -11.729 -17.048 1.874 1.00 96.50 117 THR A N 1
ATOM 840 C CA . THR A 1 117 ? -11.040 -15.774 2.114 1.00 96.50 117 THR A CA 1
ATOM 841 C C . THR A 1 117 ? -10.858 -15.024 0.798 1.00 96.50 117 THR A C 1
ATOM 843 O O . THR A 1 117 ? -10.348 -15.600 -0.160 1.00 96.50 117 THR A O 1
ATOM 846 N N . SER A 1 118 ? -11.222 -13.741 0.774 1.00 96.62 118 SER A N 1
ATOM 847 C CA . SER A 1 118 ? -10.981 -12.835 -0.359 1.00 96.62 118 SER A CA 1
ATOM 848 C C . SER A 1 118 ? -9.721 -11.987 -0.165 1.00 96.62 118 SER A C 1
ATOM 850 O O . SER A 1 118 ? -9.071 -11.618 -1.141 1.00 96.62 118 SER A O 1
ATOM 852 N N . GLY A 1 119 ? -9.370 -11.667 1.081 1.00 97.44 119 GLY A N 1
ATOM 853 C CA . GLY A 1 119 ? -8.197 -10.862 1.409 1.00 97.44 119 GLY A CA 1
ATOM 854 C C . GLY A 1 119 ? -8.217 -10.365 2.850 1.00 97.44 119 GLY A C 1
ATOM 855 O O . GLY A 1 119 ? -9.115 -10.704 3.624 1.00 97.44 119 GLY A O 1
ATOM 856 N N . ALA A 1 120 ? -7.226 -9.560 3.215 1.00 97.44 120 ALA A N 1
ATOM 857 C CA . ALA A 1 120 ? -7.140 -8.921 4.520 1.00 97.44 120 ALA A CA 1
ATOM 858 C C . ALA A 1 120 ? -6.423 -7.566 4.453 1.00 97.44 120 ALA A C 1
ATOM 860 O O . ALA A 1 120 ? -5.560 -7.349 3.601 1.00 97.44 120 ALA A O 1
ATOM 861 N N . VAL A 1 121 ? -6.740 -6.691 5.406 1.00 97.38 121 VAL A N 1
ATOM 862 C CA . VAL A 1 121 ? -5.862 -5.579 5.799 1.00 97.38 121 VAL A CA 1
ATOM 863 C C . VAL A 1 121 ? -5.151 -6.003 7.075 1.00 97.38 121 VAL A C 1
ATOM 865 O O . VAL A 1 121 ? -5.806 -6.369 8.051 1.00 97.38 121 VAL A O 1
ATOM 868 N N . VAL A 1 122 ? -3.823 -6.002 7.055 1.00 96.69 122 VAL A N 1
ATOM 869 C CA . VAL A 1 122 ? -2.977 -6.482 8.153 1.00 96.69 122 VAL A CA 1
ATOM 870 C C . VAL A 1 122 ? -2.123 -5.329 8.654 1.00 96.69 122 VAL A C 1
ATOM 872 O O . VAL A 1 122 ? -1.562 -4.596 7.845 1.00 96.69 122 VAL A O 1
ATOM 875 N N . SER A 1 123 ? -2.000 -5.191 9.970 1.00 96.19 123 SER A N 1
ATOM 876 C CA . SER A 1 123 ? -0.992 -4.342 10.598 1.00 96.19 123 SER A CA 1
ATOM 877 C C . SER A 1 123 ? -0.093 -5.200 11.473 1.00 96.19 123 SER A C 1
ATOM 879 O O . SER A 1 123 ? -0.594 -6.054 12.203 1.00 96.19 123 SER A O 1
ATOM 881 N N . SER A 1 124 ? 1.218 -4.999 11.389 1.00 95.19 124 SER A N 1
ATOM 882 C CA . SER A 1 124 ? 2.199 -5.743 12.179 1.00 95.19 124 SER A CA 1
ATOM 883 C C . SER A 1 124 ? 3.427 -4.902 12.504 1.00 95.19 124 SER A C 1
ATOM 885 O O . SER A 1 124 ? 3.688 -3.880 11.863 1.00 95.19 124 SER A O 1
ATOM 887 N N . LEU A 1 125 ? 4.178 -5.350 13.508 1.00 94.69 125 LEU A N 1
ATOM 888 C CA . LEU A 1 125 ? 5.504 -4.839 13.830 1.00 94.69 125 LEU A CA 1
ATOM 889 C C . LEU A 1 125 ? 6.575 -5.735 13.202 1.00 94.69 125 LEU A C 1
ATOM 891 O O . LEU A 1 125 ? 6.659 -6.918 13.525 1.00 94.69 125 LEU A O 1
ATOM 895 N N . ALA A 1 126 ? 7.396 -5.174 12.315 1.00 92.12 126 ALA A N 1
ATOM 896 C CA . ALA A 1 126 ? 8.569 -5.858 11.769 1.00 92.12 126 ALA A CA 1
ATOM 897 C C . ALA A 1 126 ? 9.732 -5.877 12.778 1.00 92.12 126 ALA A C 1
ATOM 899 O O . ALA A 1 126 ? 10.474 -6.853 12.843 1.00 92.12 126 ALA A O 1
ATOM 900 N N . ASP A 1 127 ? 9.847 -4.825 13.591 1.00 92.69 127 ASP A N 1
ATOM 901 C CA . ASP A 1 127 ? 10.701 -4.766 14.778 1.00 92.69 127 ASP A CA 1
ATOM 902 C C . ASP A 1 127 ? 9.824 -4.421 15.987 1.00 92.69 127 ASP A C 1
ATOM 904 O O . ASP A 1 127 ? 8.976 -3.531 15.909 1.00 92.69 127 ASP A O 1
ATOM 908 N N . VAL A 1 128 ? 10.008 -5.160 17.078 1.00 93.81 128 VAL A N 1
ATOM 909 C CA . VAL A 1 128 ? 9.250 -5.049 18.336 1.00 93.81 128 VAL A CA 1
ATOM 910 C C . VAL A 1 128 ? 10.090 -4.453 19.468 1.00 93.81 128 VAL A C 1
ATOM 912 O O . VAL A 1 128 ? 9.648 -4.414 20.617 1.00 93.81 128 VAL A O 1
ATOM 915 N N . THR A 1 129 ? 11.321 -4.040 19.168 1.00 92.81 129 THR 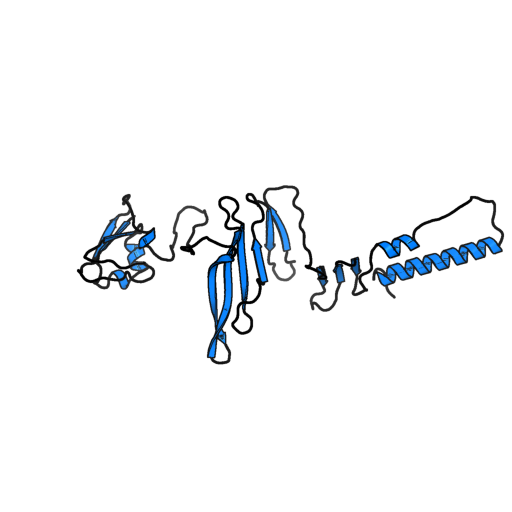A N 1
ATOM 916 C CA . THR A 1 129 ? 12.236 -3.450 20.142 1.00 92.81 129 THR A CA 1
ATOM 917 C C . THR A 1 129 ? 11.699 -2.101 20.603 1.00 92.81 129 THR A C 1
ATOM 919 O O . THR A 1 129 ? 11.425 -1.223 19.789 1.00 92.81 129 THR A O 1
ATOM 922 N N . ALA A 1 130 ? 11.576 -1.932 21.920 1.00 89.94 130 ALA A N 1
ATOM 923 C CA . ALA A 1 130 ? 11.036 -0.718 22.516 1.00 89.94 130 ALA A CA 1
ATOM 924 C C . ALA A 1 130 ? 11.787 0.538 22.045 1.00 89.94 130 ALA A C 1
ATOM 926 O O . ALA A 1 130 ? 13.015 0.597 22.139 1.00 89.94 130 ALA A O 1
ATOM 927 N N . SER A 1 131 ? 11.050 1.570 21.630 1.00 87.12 131 SER A N 1
ATOM 928 C CA . SER A 1 131 ? 11.580 2.823 21.049 1.00 87.12 131 SER A CA 1
ATOM 929 C C . SER A 1 131 ? 12.256 2.669 19.678 1.00 87.12 131 SER A C 1
ATOM 931 O O . SER A 1 131 ? 12.963 3.572 19.229 1.00 87.12 131 SER A O 1
ATOM 933 N N . SER A 1 132 ? 12.108 1.527 19.017 1.00 88.50 132 SER A N 1
ATOM 934 C CA . SER A 1 132 ? 12.623 1.259 17.666 1.00 88.50 132 SER A CA 1
ATOM 935 C C . SER A 1 132 ? 11.636 0.419 16.858 1.00 88.50 132 SER A C 1
ATOM 937 O O . SER A 1 132 ? 12.014 -0.281 15.921 1.00 88.50 132 SER A O 1
ATOM 939 N N . GLU A 1 133 ? 10.358 0.476 17.228 1.00 92.12 133 GLU A N 1
ATOM 940 C CA . GLU A 1 133 ? 9.317 -0.311 16.603 1.00 92.12 133 GLU A CA 1
ATOM 941 C C . GLU A 1 133 ? 9.131 0.104 15.144 1.00 92.12 133 GLU A C 1
ATOM 943 O O . GLU A 1 133 ? 8.929 1.277 14.819 1.00 92.12 133 GLU A O 1
ATOM 948 N N . ILE A 1 134 ? 9.133 -0.885 14.254 1.00 92.62 134 ILE A N 1
ATOM 949 C CA . ILE A 1 134 ? 8.856 -0.664 12.837 1.00 92.62 134 ILE A CA 1
ATOM 950 C C . ILE A 1 134 ? 7.455 -1.174 12.535 1.00 92.62 134 ILE A C 1
ATOM 952 O O . ILE A 1 134 ? 7.235 -2.372 12.360 1.00 92.62 134 ILE A O 1
ATOM 956 N N . GLY A 1 135 ? 6.502 -0.247 12.469 1.00 93.31 135 GLY A N 1
ATOM 957 C CA . GLY A 1 135 ? 5.126 -0.534 12.081 1.00 93.31 135 GLY A CA 1
ATOM 958 C C . GLY A 1 135 ? 4.946 -0.658 10.570 1.00 93.31 135 GLY A C 1
ATOM 959 O O . GLY A 1 135 ? 5.523 0.100 9.784 1.00 93.31 135 GLY A O 1
ATOM 960 N N . GLY A 1 136 ? 4.093 -1.595 10.166 1.00 94.56 136 GLY A N 1
ATOM 961 C CA . GLY A 1 136 ? 3.635 -1.745 8.793 1.00 94.56 136 GLY A CA 1
ATOM 962 C C . GLY A 1 136 ? 2.127 -1.951 8.696 1.00 94.56 136 GLY A C 1
ATOM 963 O O . GLY A 1 136 ? 1.484 -2.470 9.614 1.00 94.56 136 GLY A O 1
ATOM 964 N N . VAL A 1 137 ? 1.570 -1.554 7.553 1.00 96.50 137 VAL A N 1
ATOM 965 C CA . VAL A 1 137 ? 0.205 -1.879 7.130 1.00 96.50 137 VAL A CA 1
ATOM 966 C C . VAL A 1 137 ? 0.258 -2.437 5.713 1.00 96.50 137 VAL A C 1
ATOM 968 O O . VAL A 1 137 ? 0.896 -1.861 4.830 1.00 96.50 137 VAL A O 1
ATOM 971 N N . ALA A 1 138 ? -0.414 -3.561 5.483 1.00 97.31 138 ALA A N 1
ATOM 972 C CA . ALA A 1 138 ? -0.429 -4.245 4.200 1.00 97.31 138 ALA A CA 1
ATOM 973 C C . ALA A 1 138 ? -1.843 -4.641 3.772 1.00 97.31 138 ALA A C 1
ATOM 975 O O . ALA A 1 138 ? -2.656 -5.108 4.574 1.00 97.31 138 ALA A O 1
ATOM 976 N N . MET A 1 139 ? -2.105 -4.511 2.473 1.00 97.62 139 MET A N 1
ATOM 977 C CA . MET A 1 139 ? -3.261 -5.102 1.808 1.00 97.62 139 MET A CA 1
ATOM 978 C C . MET A 1 139 ? -2.835 -6.439 1.206 1.00 97.62 139 MET A C 1
ATOM 980 O O . MET A 1 139 ? -1.979 -6.501 0.317 1.00 97.62 139 MET A O 1
ATOM 984 N N . VAL A 1 140 ? -3.427 -7.516 1.711 1.00 97.69 140 VAL A N 1
ATOM 985 C CA . VAL A 1 140 ? -3.039 -8.886 1.384 1.00 97.69 140 VAL A CA 1
ATOM 986 C C . VAL A 1 140 ? -4.186 -9.566 0.636 1.00 97.69 140 VAL A C 1
ATOM 988 O O . VAL A 1 140 ? -5.192 -9.910 1.262 1.00 97.69 140 VAL A O 1
ATOM 991 N N . PRO A 1 141 ? -4.087 -9.751 -0.693 1.00 97.25 141 PRO A N 1
ATOM 992 C CA . PRO A 1 141 ? -5.089 -10.500 -1.441 1.00 97.25 141 PRO A CA 1
ATOM 993 C C . PRO A 1 141 ? -5.042 -11.987 -1.076 1.00 97.25 141 PRO A C 1
ATOM 995 O O . PRO A 1 141 ? -4.031 -12.496 -0.585 1.00 97.25 141 PRO A O 1
ATOM 998 N N . ALA A 1 142 ? -6.132 -12.700 -1.346 1.00 96.88 142 ALA A N 1
ATOM 999 C CA . ALA A 1 142 ? -6.159 -14.153 -1.277 1.00 96.88 142 ALA A CA 1
ATOM 1000 C C . ALA A 1 142 ? -6.159 -14.784 -2.673 1.00 96.88 142 ALA A C 1
ATOM 1002 O O . ALA A 1 142 ? -6.726 -14.240 -3.619 1.00 96.88 142 ALA A O 1
ATOM 1003 N N . TYR A 1 143 ? -5.565 -15.967 -2.780 1.00 94.88 143 TYR A N 1
ATOM 1004 C CA . TYR A 1 143 ? -5.672 -16.848 -3.934 1.00 94.88 143 TYR A CA 1
ATOM 1005 C C . TYR A 1 143 ? -6.114 -18.232 -3.455 1.00 94.88 143 TYR A C 1
ATOM 1007 O O . TYR A 1 143 ? -5.569 -18.759 -2.485 1.00 94.88 143 TYR A O 1
ATOM 1015 N N . ALA A 1 144 ? -7.139 -18.799 -4.101 1.00 93.06 144 ALA A N 1
ATOM 1016 C CA . ALA A 1 144 ? -7.736 -20.085 -3.724 1.00 93.06 144 ALA A CA 1
ATOM 1017 C C . ALA A 1 144 ? -8.075 -20.190 -2.215 1.00 93.06 144 ALA A C 1
ATOM 1019 O O . ALA A 1 144 ? -7.790 -21.188 -1.557 1.00 93.06 144 ALA A O 1
ATOM 1020 N N . GLY A 1 145 ? -8.643 -19.123 -1.640 1.00 92.56 145 GLY A N 1
ATOM 1021 C CA . GLY A 1 145 ? -9.050 -19.072 -0.230 1.00 92.56 145 GLY A CA 1
ATOM 1022 C C . GLY A 1 145 ? -7.913 -18.906 0.788 1.00 92.56 145 GLY A C 1
ATOM 1023 O O . GLY A 1 145 ? -8.193 -18.832 1.987 1.00 92.56 145 GLY A O 1
ATOM 1024 N N . THR A 1 146 ? -6.660 -18.790 0.335 1.00 95.12 146 THR A N 1
ATOM 1025 C CA . THR A 1 146 ? -5.474 -18.590 1.183 1.00 95.12 146 THR A CA 1
ATOM 1026 C C . THR A 1 146 ? -4.880 -17.206 0.949 1.00 95.12 146 THR A C 1
ATOM 1028 O O . THR A 1 146 ? -4.768 -16.769 -0.192 1.00 95.12 146 THR A O 1
ATOM 1031 N N . LEU A 1 147 ? -4.493 -16.501 2.015 1.00 94.69 147 LEU A N 1
ATOM 1032 C CA . LEU A 1 147 ? -3.808 -15.211 1.889 1.00 94.69 147 LEU A CA 1
ATOM 1033 C C . LEU A 1 147 ? -2.454 -15.390 1.189 1.00 94.69 147 LEU A C 1
ATOM 1035 O O . LEU A 1 147 ? -1.679 -16.274 1.552 1.00 94.69 147 LEU A O 1
ATOM 1039 N N . ALA A 1 148 ? -2.188 -14.552 0.192 1.00 94.19 148 ALA A N 1
ATOM 1040 C CA . ALA A 1 148 ? -0.936 -14.529 -0.553 1.00 94.19 148 ALA A CA 1
ATOM 1041 C C . ALA A 1 148 ? 0.064 -13.535 0.076 1.00 94.19 148 ALA A C 1
ATOM 1043 O O . ALA A 1 148 ? -0.076 -13.129 1.229 1.00 94.19 148 ALA A O 1
ATOM 1044 N N . GLY A 1 149 ? 1.090 -13.137 -0.682 1.00 91.12 149 GLY A N 1
ATOM 1045 C CA . GLY A 1 149 ? 1.945 -12.006 -0.313 1.00 91.12 149 GLY A CA 1
ATOM 1046 C C . GLY A 1 149 ? 1.200 -10.672 -0.414 1.00 91.12 149 GLY A C 1
ATOM 1047 O O . GLY A 1 149 ? 0.219 -10.557 -1.147 1.00 91.12 149 GLY A O 1
ATOM 1048 N N . ALA A 1 150 ? 1.675 -9.655 0.309 1.00 92.75 150 ALA A N 1
ATOM 1049 C CA . ALA A 1 150 ? 1.113 -8.309 0.233 1.00 92.75 150 ALA A CA 1
ATOM 1050 C C . ALA A 1 150 ? 1.146 -7.779 -1.210 1.00 92.75 150 ALA A C 1
ATOM 1052 O O . ALA A 1 150 ? 2.198 -7.781 -1.851 1.00 92.75 150 ALA A O 1
ATOM 1053 N N . GLY A 1 151 ? -0.003 -7.310 -1.704 1.00 91.88 151 GLY A N 1
ATOM 1054 C CA . GLY A 1 151 ? -0.087 -6.614 -2.991 1.00 91.88 151 GLY A CA 1
ATOM 1055 C C . GLY A 1 151 ? 0.368 -5.157 -2.877 1.00 91.88 151 GLY A C 1
ATOM 1056 O O . GLY A 1 151 ? 0.965 -4.615 -3.802 1.00 91.88 151 GLY A O 1
ATOM 1057 N N . LEU A 1 152 ? 0.129 -4.552 -1.711 1.00 94.69 152 LEU A N 1
ATOM 1058 C CA . LEU A 1 152 ? 0.631 -3.242 -1.310 1.00 94.69 152 LEU A CA 1
ATOM 1059 C C . LEU A 1 152 ? 1.025 -3.310 0.166 1.00 94.69 152 LEU A C 1
ATOM 1061 O O . LEU A 1 152 ? 0.243 -3.785 0.990 1.00 94.69 152 LEU A O 1
ATOM 1065 N N . ALA A 1 153 ? 2.215 -2.818 0.494 1.00 94.00 153 ALA A N 1
ATOM 1066 C CA . ALA A 1 153 ? 2.689 -2.684 1.863 1.00 94.00 153 ALA A CA 1
ATOM 1067 C C . ALA A 1 153 ? 3.271 -1.285 2.070 1.00 94.00 153 ALA A C 1
ATOM 1069 O O . ALA A 1 153 ? 4.029 -0.793 1.232 1.00 94.00 153 ALA A O 1
ATOM 1070 N N . VAL A 1 154 ? 2.905 -0.664 3.186 1.00 93.94 154 VAL A N 1
ATOM 1071 C CA . VAL A 1 154 ? 3.454 0.605 3.662 1.00 93.94 154 VAL A CA 1
ATOM 1072 C C . VAL A 1 154 ? 4.134 0.321 4.991 1.00 93.94 154 VAL A C 1
ATOM 1074 O O . VAL A 1 154 ? 3.516 -0.233 5.899 1.00 93.94 154 VAL A O 1
ATOM 1077 N N . THR A 1 155 ? 5.409 0.670 5.099 1.00 91.94 155 THR A N 1
ATOM 1078 C CA . THR A 1 155 ? 6.235 0.372 6.271 1.00 91.94 155 THR A CA 1
ATOM 1079 C C . THR A 1 155 ? 6.997 1.625 6.660 1.00 91.94 155 THR A C 1
ATOM 1081 O O . THR A 1 155 ? 7.523 2.319 5.787 1.00 91.94 155 THR A O 1
ATOM 1084 N N . ALA A 1 156 ? 7.055 1.916 7.956 1.00 89.44 156 ALA A N 1
ATOM 1085 C CA . ALA A 1 156 ? 7.958 2.937 8.465 1.00 89.44 156 ALA A CA 1
ATOM 1086 C C . ALA A 1 156 ? 9.402 2.423 8.376 1.00 89.44 156 ALA A C 1
ATOM 1088 O O . ALA A 1 156 ? 9.666 1.257 8.635 1.00 89.44 156 ALA A O 1
ATOM 1089 N N . ASN A 1 157 ? 10.354 3.262 7.995 1.00 82.50 157 ASN A N 1
ATOM 1090 C CA . ASN A 1 157 ? 11.774 2.891 7.990 1.00 82.50 157 ASN A CA 1
ATOM 1091 C C . ASN A 1 157 ? 12.621 3.784 8.902 1.00 82.50 157 ASN A C 1
ATOM 1093 O O . ASN A 1 157 ? 13.823 3.564 9.014 1.00 82.50 157 ASN A O 1
ATOM 1097 N N . ASP A 1 158 ? 11.999 4.789 9.515 1.00 74.62 158 ASP A N 1
ATOM 1098 C CA . ASP A 1 158 ? 12.616 5.739 10.426 1.00 74.62 158 ASP A CA 1
ATOM 1099 C C . ASP A 1 158 ? 11.540 6.313 11.361 1.00 74.62 158 ASP A C 1
ATOM 1101 O O . ASP A 1 158 ? 10.356 6.364 11.008 1.00 74.62 158 ASP A O 1
ATOM 1105 N N . ALA A 1 159 ? 11.951 6.779 12.538 1.00 70.56 159 ALA A N 1
ATOM 1106 C CA . ALA A 1 159 ? 11.079 7.335 13.570 1.00 70.56 159 ALA A CA 1
ATOM 1107 C C . ALA A 1 159 ? 10.423 8.675 13.168 1.00 70.56 159 ALA A C 1
ATOM 1109 O O . ALA A 1 159 ? 9.562 9.179 13.887 1.00 70.56 159 ALA A O 1
ATOM 1110 N N . SER A 1 160 ? 10.819 9.263 12.032 1.00 80.31 160 SER A N 1
ATOM 1111 C CA . SER A 1 160 ? 10.399 10.603 11.601 1.00 80.31 160 SER A CA 1
ATOM 1112 C C . SER A 1 160 ? 10.055 10.705 10.109 1.00 80.31 160 SER A C 1
ATOM 1114 O O . SER A 1 160 ? 10.302 11.723 9.468 1.00 80.31 160 SER A O 1
ATOM 1116 N N . ALA A 1 161 ? 9.467 9.656 9.526 1.00 83.25 161 ALA A N 1
ATOM 1117 C CA . ALA A 1 161 ? 9.022 9.707 8.133 1.00 83.25 161 ALA A CA 1
ATOM 1118 C C . ALA A 1 161 ? 7.952 10.804 7.919 1.00 83.25 161 ALA A C 1
ATOM 1120 O O . ALA A 1 161 ? 6.801 10.654 8.326 1.00 83.25 161 ALA A O 1
ATOM 1121 N N . VAL A 1 162 ? 8.333 11.901 7.252 1.00 89.25 162 VAL A N 1
ATOM 1122 C CA . VAL A 1 162 ? 7.453 13.046 6.920 1.00 89.25 162 VAL A CA 1
ATOM 112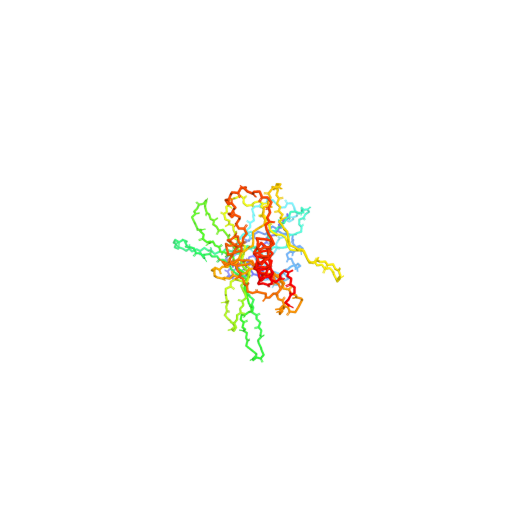3 C C . VAL A 1 162 ? 7.100 13.144 5.432 1.00 89.25 162 VAL A C 1
ATOM 1125 O O . VAL A 1 162 ? 6.316 14.004 5.032 1.00 89.25 162 VAL A O 1
ATOM 1128 N N . ASN A 1 163 ? 7.655 12.249 4.613 1.00 91.00 163 ASN A N 1
ATOM 1129 C CA . ASN A 1 163 ? 7.482 12.223 3.164 1.00 91.00 163 ASN A CA 1
ATOM 1130 C C . ASN A 1 163 ? 6.885 10.882 2.715 1.00 91.00 163 ASN A C 1
ATOM 1132 O O . ASN A 1 163 ? 7.167 9.841 3.308 1.00 91.00 163 ASN A O 1
ATOM 1136 N N . GLY A 1 164 ? 6.101 10.887 1.639 1.00 92.81 164 GLY A N 1
ATOM 1137 C CA . GLY A 1 164 ? 5.443 9.690 1.117 1.00 92.81 164 GLY A CA 1
ATOM 1138 C C . GLY A 1 164 ? 4.985 9.840 -0.329 1.00 92.81 164 GLY A C 1
ATOM 1139 O O . GLY A 1 164 ? 5.395 10.762 -1.027 1.00 92.81 164 GLY A O 1
ATOM 1140 N N . TRP A 1 165 ? 4.123 8.928 -0.783 1.00 94.44 165 TRP A N 1
ATOM 1141 C CA . TRP A 1 165 ? 3.516 8.951 -2.116 1.00 94.44 165 TRP A CA 1
ATOM 1142 C C . TRP A 1 165 ? 2.015 9.208 -2.035 1.00 94.44 165 TRP A C 1
ATOM 1144 O O . TRP A 1 165 ? 1.338 8.638 -1.181 1.00 94.44 165 TRP A O 1
ATOM 1154 N N . ILE A 1 166 ? 1.488 10.006 -2.962 1.00 95.12 166 ILE A N 1
ATOM 1155 C CA . ILE A 1 166 ? 0.046 10.124 -3.197 1.00 95.12 166 ILE A CA 1
ATOM 1156 C C . ILE A 1 166 ? -0.292 9.587 -4.587 1.00 95.12 166 ILE A C 1
ATOM 1158 O O . ILE A 1 166 ? 0.448 9.827 -5.540 1.00 95.12 166 ILE A O 1
ATOM 1162 N N . ALA A 1 167 ? -1.407 8.864 -4.695 1.00 95.19 167 ALA A N 1
ATOM 1163 C CA . ALA A 1 167 ? -1.989 8.426 -5.959 1.00 95.19 167 ALA A CA 1
ATOM 1164 C C . ALA A 1 167 ? -3.331 9.139 -6.165 1.00 95.19 167 ALA A C 1
ATOM 1166 O O . ALA A 1 167 ? -4.214 9.065 -5.310 1.00 95.19 167 ALA A O 1
ATOM 1167 N N . VAL A 1 168 ? -3.475 9.838 -7.291 1.00 96.62 168 VAL A N 1
ATOM 1168 C CA . VAL A 1 168 ? -4.638 10.677 -7.601 1.00 96.62 168 VAL A CA 1
ATOM 1169 C C . VAL A 1 168 ? -5.371 10.091 -8.811 1.00 96.62 168 VAL A C 1
ATOM 1171 O O . VAL A 1 168 ? -4.810 10.097 -9.914 1.00 96.62 168 VAL A O 1
ATOM 1174 N N . PRO A 1 169 ? -6.601 9.566 -8.634 1.00 95.00 169 PRO A N 1
ATOM 1175 C CA . PRO A 1 169 ? -7.419 9.107 -9.750 1.00 95.00 169 PRO A CA 1
ATOM 1176 C C . PRO A 1 169 ? -7.867 10.295 -10.607 1.00 95.00 169 PRO A C 1
ATOM 1178 O O . PRO A 1 169 ? -7.839 11.442 -10.167 1.00 95.00 169 PRO A O 1
ATOM 1181 N N . SER A 1 170 ? -8.303 10.018 -11.834 1.00 96.06 170 SER A N 1
ATOM 1182 C CA . SER A 1 170 ? -8.628 11.063 -12.803 1.00 96.06 170 SER A CA 1
ATOM 1183 C C . SER A 1 170 ? -9.859 10.721 -13.629 1.00 96.06 170 SER A C 1
ATOM 1185 O O . SER A 1 170 ? -10.201 9.549 -13.794 1.00 96.06 170 SER A O 1
ATOM 1187 N N . ALA A 1 171 ? -10.528 11.751 -14.147 1.00 96.12 171 ALA A N 1
ATOM 1188 C CA . ALA A 1 171 ? -11.652 11.586 -15.060 1.00 96.12 171 ALA A CA 1
ATOM 1189 C C . ALA A 1 171 ? -11.173 11.187 -16.467 1.00 96.12 171 ALA A C 1
ATOM 1191 O O . ALA A 1 171 ? -9.998 11.319 -16.814 1.00 96.12 171 ALA A O 1
ATOM 1192 N N . THR A 1 172 ? -12.099 10.722 -17.307 1.00 96.50 172 THR A N 1
ATOM 1193 C CA . THR A 1 172 ? -11.807 10.386 -18.705 1.00 96.50 172 THR A CA 1
ATOM 1194 C C . THR A 1 172 ? -11.148 11.560 -19.434 1.00 96.50 172 THR A C 1
ATOM 1196 O O . THR A 1 172 ? -11.630 12.687 -19.374 1.00 96.50 172 THR A O 1
ATOM 1199 N N . GLY A 1 173 ? -10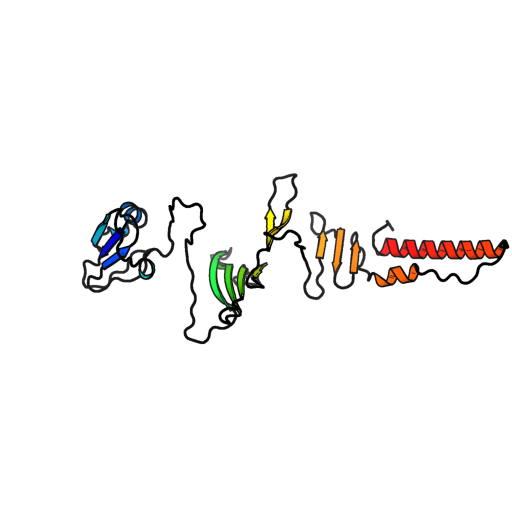.055 11.279 -20.149 1.00 93.00 173 GLY A N 1
ATOM 1200 C CA . GLY A 1 173 ? -9.292 12.287 -20.892 1.00 93.00 173 GLY A CA 1
ATOM 1201 C C . GLY A 1 173 ? -8.262 13.057 -20.057 1.00 93.00 173 GLY A C 1
ATOM 1202 O O . GLY A 1 173 ? -7.539 13.875 -20.619 1.00 93.00 173 GLY A O 1
ATOM 1203 N N . ILE A 1 174 ? -8.156 12.780 -18.754 1.00 94.25 174 ILE A N 1
ATOM 1204 C CA . ILE A 1 174 ? -7.150 13.355 -17.857 1.00 94.25 174 ILE A CA 1
ATOM 1205 C C . ILE A 1 174 ? -6.232 12.228 -17.358 1.00 94.25 174 ILE A C 1
ATOM 1207 O O . ILE A 1 174 ? -6.642 11.073 -17.227 1.00 94.25 174 ILE A O 1
ATOM 1211 N N . HIS A 1 175 ? -4.960 12.536 -17.114 1.00 91.12 175 HIS A N 1
ATOM 1212 C CA . HIS A 1 175 ? -3.986 11.564 -16.623 1.00 91.12 175 HIS A CA 1
ATOM 1213 C C . HIS A 1 175 ? -4.183 11.262 -15.129 1.00 91.12 175 HIS A C 1
ATOM 1215 O O . HIS A 1 175 ? -4.467 12.151 -14.327 1.00 91.12 175 HIS A O 1
ATOM 1221 N N . VAL A 1 176 ? -4.001 9.993 -14.754 1.00 96.00 176 VAL A N 1
ATOM 1222 C CA . VAL A 1 176 ? -3.816 9.562 -13.358 1.00 96.00 176 VAL A CA 1
ATOM 1223 C C . VAL A 1 176 ? -2.410 9.958 -12.918 1.00 96.00 176 VAL A C 1
ATOM 1225 O O . VAL A 1 176 ? -1.466 9.880 -13.708 1.00 96.00 176 VAL A O 1
ATOM 1228 N N . GLN A 1 177 ? -2.261 10.392 -11.669 1.00 94.81 177 GLN A N 1
ATOM 1229 C CA . GLN A 1 177 ? -0.988 10.887 -11.151 1.00 94.81 177 GLN A CA 1
ATOM 1230 C C . GLN A 1 177 ? -0.522 10.088 -9.945 1.00 94.81 177 GLN A C 1
ATOM 1232 O O . GLN A 1 177 ? -1.319 9.670 -9.109 1.00 94.81 177 GLN A O 1
ATOM 1237 N N . MET A 1 178 ? 0.794 9.939 -9.832 1.00 96.06 178 MET A N 1
ATOM 1238 C CA . MET A 1 178 ? 1.450 9.493 -8.615 1.00 96.06 178 MET A CA 1
ATOM 1239 C C . MET A 1 178 ? 2.714 10.327 -8.416 1.00 96.06 178 MET A C 1
ATOM 1241 O O . MET A 1 178 ? 3.532 10.424 -9.332 1.00 96.06 178 MET A O 1
ATOM 1245 N N . TYR A 1 179 ? 2.856 10.970 -7.262 1.00 94.56 179 TYR A N 1
ATOM 1246 C CA . TYR A 1 179 ? 3.970 11.882 -6.983 1.00 94.56 179 TYR A CA 1
ATOM 1247 C C . TYR A 1 179 ? 4.285 11.927 -5.480 1.00 94.56 179 TYR A C 1
ATOM 1249 O O . TYR A 1 179 ? 3.437 11.537 -4.668 1.00 94.56 179 TYR A O 1
ATOM 1257 N N . PRO A 1 180 ? 5.505 12.338 -5.088 1.00 94.44 180 PRO A N 1
ATOM 1258 C CA . PRO A 1 180 ? 5.856 12.462 -3.682 1.00 94.44 180 PRO A CA 1
ATOM 1259 C C . PRO A 1 180 ? 5.110 13.623 -3.011 1.00 94.44 180 PRO A C 1
ATOM 1261 O O . PRO A 1 180 ? 4.871 14.659 -3.629 1.00 94.44 180 PRO A O 1
ATOM 1264 N N . TYR A 1 181 ? 4.781 13.464 -1.733 1.00 94.81 181 TYR A N 1
ATOM 1265 C CA . TYR A 1 181 ? 4.290 14.529 -0.856 1.00 94.81 181 TYR A CA 1
ATOM 1266 C C . TYR A 1 181 ? 5.132 14.571 0.423 1.00 94.81 181 TYR A C 1
ATOM 1268 O O . TYR A 1 181 ? 5.802 13.592 0.752 1.00 94.81 181 TYR A O 1
ATOM 1276 N N . GLY A 1 182 ? 5.077 15.682 1.154 1.00 92.75 182 GLY A N 1
ATOM 1277 C CA . GLY A 1 182 ? 5.753 15.834 2.440 1.00 92.75 182 GLY A CA 1
ATOM 1278 C C . GLY A 1 182 ? 6.111 17.284 2.739 1.00 92.75 182 GLY A C 1
ATOM 1279 O O . GLY A 1 182 ? 5.841 18.172 1.927 1.00 92.75 182 GLY A O 1
ATOM 1280 N N . SER A 1 183 ? 6.683 17.528 3.917 1.00 93.31 183 SER A N 1
ATOM 1281 C CA . SER A 1 183 ? 7.118 18.868 4.339 1.00 93.31 183 SER A CA 1
ATOM 1282 C C . SER A 1 183 ? 8.480 19.276 3.774 1.00 93.31 183 SER A C 1
ATOM 1284 O O . SER A 1 183 ? 8.813 20.461 3.795 1.00 93.31 183 SER A O 1
ATOM 1286 N N . ASP A 1 184 ? 9.269 18.322 3.280 1.00 93.31 184 ASP A N 1
ATOM 1287 C CA . ASP A 1 184 ? 10.613 18.598 2.780 1.00 93.31 184 ASP A CA 1
ATOM 1288 C C . ASP A 1 184 ? 10.595 19.108 1.334 1.00 93.31 184 ASP A C 1
ATOM 1290 O O . ASP A 1 184 ? 9.842 18.640 0.484 1.00 93.31 184 ASP A O 1
ATOM 1294 N N . ALA A 1 185 ? 11.479 20.057 1.020 1.00 91.31 185 ALA A N 1
ATOM 1295 C CA . ALA A 1 185 ? 11.521 20.674 -0.308 1.00 91.31 185 ALA A CA 1
ATOM 1296 C C . ALA A 1 185 ? 12.195 19.799 -1.385 1.00 91.31 185 ALA A C 1
ATOM 1298 O O . ALA A 1 185 ? 11.914 19.954 -2.570 1.00 91.31 185 ALA A O 1
ATOM 1299 N N . ASN A 1 186 ? 13.094 18.891 -0.993 1.00 92.12 186 ASN A N 1
ATOM 1300 C CA . ASN A 1 186 ? 13.972 18.156 -1.911 1.00 92.12 186 ASN A CA 1
ATOM 1301 C C . ASN A 1 186 ? 13.762 16.641 -1.788 1.00 92.12 186 ASN A C 1
ATOM 1303 O O . ASN A 1 186 ? 14.640 15.918 -1.318 1.00 92.12 186 ASN A O 1
ATOM 1307 N N . ILE A 1 187 ? 12.587 16.162 -2.197 1.00 92.62 187 ILE A N 1
ATOM 1308 C CA . ILE A 1 187 ? 12.209 14.748 -2.074 1.00 92.62 187 ILE A CA 1
ATOM 1309 C C . ILE A 1 187 ? 12.366 14.052 -3.428 1.00 92.62 187 ILE A C 1
ATOM 1311 O O . ILE A 1 187 ? 11.735 14.427 -4.415 1.00 92.62 187 ILE A O 1
ATOM 1315 N N . ALA A 1 188 ? 13.188 13.003 -3.470 1.00 91.94 188 ALA A N 1
ATOM 1316 C CA . ALA A 1 188 ? 13.314 12.141 -4.638 1.00 91.94 188 ALA A CA 1
ATOM 1317 C C . ALA A 1 188 ? 12.355 10.947 -4.550 1.00 91.94 188 ALA A C 1
ATOM 1319 O O . ALA A 1 188 ? 12.216 10.303 -3.511 1.00 91.94 188 ALA A O 1
ATOM 1320 N N . ALA A 1 189 ? 11.748 10.607 -5.682 1.00 92.19 189 ALA A N 1
ATOM 1321 C CA . ALA A 1 189 ? 10.984 9.383 -5.857 1.00 92.19 189 ALA A CA 1
ATOM 1322 C C . ALA A 1 189 ? 11.895 8.256 -6.363 1.00 92.19 189 ALA A C 1
ATOM 1324 O O . ALA A 1 189 ? 12.592 8.417 -7.366 1.00 92.19 189 ALA A O 1
ATOM 1325 N N . ARG A 1 190 ? 11.857 7.090 -5.710 1.00 92.00 190 ARG A N 1
ATOM 1326 C CA . ARG A 1 190 ? 12.580 5.892 -6.155 1.00 92.00 190 ARG A 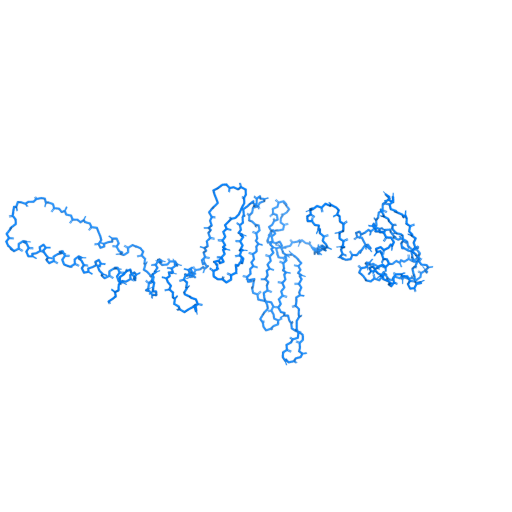CA 1
ATOM 1327 C C . ARG A 1 190 ? 11.608 4.750 -6.416 1.00 92.00 190 ARG A C 1
ATOM 1329 O O . ARG A 1 190 ? 10.822 4.393 -5.547 1.00 92.00 190 ARG A O 1
ATOM 1336 N N . ILE A 1 191 ? 11.713 4.157 -7.602 1.00 93.31 191 ILE A N 1
ATOM 1337 C CA . ILE A 1 191 ? 10.977 2.959 -8.012 1.00 93.31 191 ILE A CA 1
ATOM 1338 C C . ILE A 1 191 ? 12.011 1.945 -8.498 1.00 93.31 191 ILE A C 1
ATOM 1340 O O . ILE A 1 191 ? 12.922 2.295 -9.250 1.00 93.31 191 ILE A O 1
ATOM 1344 N N . SER A 1 192 ? 11.907 0.698 -8.049 1.00 92.69 192 SER A N 1
ATOM 1345 C CA . SER A 1 192 ? 12.890 -0.336 -8.371 1.00 92.69 192 SER A CA 1
ATOM 1346 C C . SER A 1 192 ? 12.266 -1.721 -8.414 1.00 92.69 192 SER A C 1
ATOM 1348 O O . SER A 1 192 ? 11.437 -2.056 -7.570 1.00 92.69 192 SER A O 1
ATOM 1350 N N . GLY A 1 193 ? 12.720 -2.541 -9.363 1.00 91.50 193 GLY A N 1
ATOM 1351 C CA . GLY A 1 193 ? 12.463 -3.977 -9.346 1.00 91.50 193 GLY A CA 1
ATOM 1352 C C . GLY A 1 193 ? 13.220 -4.674 -8.211 1.00 91.50 193 GLY A C 1
ATOM 1353 O O . GLY A 1 193 ? 14.159 -4.124 -7.632 1.00 91.50 193 GLY A O 1
ATOM 1354 N N . LYS A 1 194 ? 12.822 -5.911 -7.906 1.00 91.00 194 LYS A N 1
ATOM 1355 C CA . LYS A 1 194 ? 13.522 -6.797 -6.966 1.00 91.00 194 LYS A CA 1
ATOM 1356 C C . LYS A 1 194 ? 14.279 -7.875 -7.743 1.00 91.00 194 LYS A C 1
ATOM 1358 O O . LYS A 1 194 ? 13.741 -8.442 -8.692 1.00 91.00 194 LYS A O 1
ATOM 1363 N N . GLY A 1 195 ? 15.505 -8.189 -7.322 1.00 91.69 195 GLY A N 1
ATOM 1364 C CA . GLY A 1 195 ? 16.332 -9.205 -7.979 1.00 91.69 195 GLY A CA 1
ATOM 1365 C C . GLY A 1 195 ? 16.644 -8.835 -9.432 1.00 91.69 195 GLY A C 1
ATOM 1366 O O . GLY A 1 195 ? 17.200 -7.773 -9.692 1.00 91.69 195 GLY A O 1
ATOM 1367 N N . THR A 1 196 ? 16.277 -9.704 -10.374 1.00 90.06 196 THR A N 1
ATOM 1368 C CA . THR A 1 196 ? 16.434 -9.486 -11.824 1.00 90.06 196 THR A CA 1
ATOM 1369 C C . THR A 1 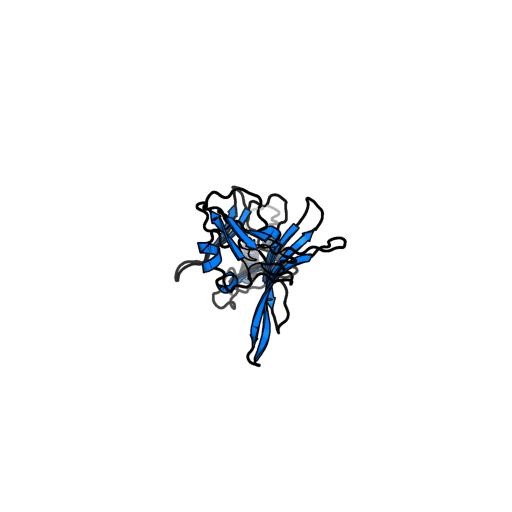196 ? 15.237 -8.778 -12.474 1.00 90.06 196 THR A C 1
ATOM 1371 O O . THR A 1 196 ? 15.215 -8.616 -13.693 1.00 90.06 196 THR A O 1
ATOM 1374 N N . GLY A 1 197 ? 14.235 -8.365 -11.690 1.00 92.31 197 GLY A N 1
ATOM 1375 C CA . GLY A 1 197 ? 13.058 -7.656 -12.192 1.00 92.31 197 GLY A CA 1
ATOM 1376 C C . GLY A 1 197 ? 13.380 -6.275 -12.774 1.00 92.31 197 GLY A C 1
ATOM 1377 O O . GLY A 1 197 ? 14.412 -5.673 -12.474 1.00 92.31 197 GLY A O 1
ATOM 1378 N N . SER A 1 198 ? 12.464 -5.755 -13.591 1.00 91.38 198 SER A N 1
ATOM 1379 C CA . SER A 1 198 ? 12.617 -4.491 -14.315 1.00 91.38 198 SER A CA 1
ATOM 1380 C C . SER A 1 198 ? 11.498 -3.498 -14.006 1.00 91.38 198 SER A C 1
ATOM 1382 O O . SER A 1 198 ? 10.417 -3.882 -13.562 1.00 91.38 198 SER A O 1
ATOM 1384 N N . ILE A 1 199 ? 11.749 -2.219 -14.287 1.00 93.50 199 ILE A N 1
ATOM 1385 C CA . ILE A 1 199 ? 10.710 -1.191 -14.391 1.00 93.50 199 ILE A CA 1
ATOM 1386 C C . ILE A 1 199 ? 10.448 -0.946 -15.872 1.00 93.50 199 ILE A C 1
ATOM 1388 O O . ILE A 1 199 ? 11.385 -0.672 -16.621 1.00 93.50 199 ILE A O 1
ATOM 1392 N N . SER A 1 200 ? 9.186 -1.049 -16.285 1.00 91.69 200 SER A N 1
ATOM 1393 C CA . SER A 1 200 ? 8.784 -0.931 -17.686 1.00 91.69 200 SER A CA 1
ATOM 1394 C C . SER A 1 200 ? 7.646 0.071 -17.851 1.00 91.69 200 SER A C 1
ATOM 1396 O O . SER A 1 200 ? 6.680 0.052 -17.093 1.00 91.69 200 SER A O 1
ATOM 1398 N N . LEU A 1 201 ? 7.753 0.918 -18.871 1.00 92.19 201 LEU A N 1
ATOM 1399 C CA . LEU A 1 201 ? 6.689 1.778 -19.371 1.00 92.19 201 LEU A CA 1
ATOM 1400 C C . LEU A 1 201 ? 6.075 1.094 -20.591 1.00 92.19 201 LEU A C 1
ATOM 1402 O O . LEU A 1 201 ? 6.768 0.820 -21.574 1.00 92.19 201 LEU A O 1
ATOM 1406 N N . VAL A 1 202 ? 4.785 0.792 -20.508 1.00 92.00 202 VAL A N 1
ATOM 1407 C CA . VAL A 1 202 ? 4.059 -0.054 -21.462 1.00 92.00 202 VAL A CA 1
ATOM 1408 C C . VAL A 1 202 ? 2.896 0.704 -22.098 1.00 92.00 202 VAL A C 1
ATOM 1410 O O . VAL A 1 202 ? 2.356 1.642 -21.512 1.00 92.00 202 VAL A O 1
ATOM 1413 N N . GLY A 1 203 ? 2.505 0.293 -23.304 1.00 88.56 203 GLY A N 1
ATOM 1414 C CA . GLY A 1 203 ? 1.296 0.778 -23.969 1.00 88.56 203 GLY A CA 1
ATOM 1415 C C . GLY A 1 203 ? 0.010 0.324 -23.266 1.00 88.56 203 GLY A C 1
ATOM 1416 O O . GLY A 1 203 ? 0.029 -0.550 -22.402 1.00 88.56 203 GLY A O 1
ATOM 1417 N N . GLY A 1 204 ? -1.133 0.890 -23.665 1.00 85.88 204 GLY A N 1
ATOM 1418 C CA . GLY A 1 204 ? -2.418 0.711 -22.966 1.00 85.88 204 GLY A CA 1
ATOM 1419 C C . GLY A 1 204 ? -2.966 -0.722 -22.903 1.00 85.88 204 GLY A C 1
ATOM 1420 O O . GLY A 1 204 ? -3.820 -1.007 -22.073 1.00 85.88 204 GLY A O 1
ATOM 1421 N N . ASN A 1 205 ? -2.469 -1.635 -23.738 1.00 88.31 205 ASN A N 1
ATOM 1422 C CA . ASN A 1 205 ? -2.823 -3.057 -23.706 1.00 88.31 205 ASN A CA 1
ATOM 1423 C C . ASN A 1 205 ? -1.833 -3.918 -22.900 1.00 88.31 205 ASN A C 1
ATOM 1425 O O . ASN A 1 205 ? -1.981 -5.135 -22.868 1.00 88.31 205 ASN A O 1
ATOM 1429 N N . ASN A 1 206 ? -0.816 -3.306 -22.281 1.00 86.00 206 ASN A N 1
ATOM 1430 C CA . ASN A 1 206 ? 0.249 -3.981 -21.539 1.00 86.00 206 ASN A CA 1
ATOM 1431 C C . ASN A 1 206 ? 1.028 -5.039 -22.356 1.00 86.00 206 ASN A C 1
ATOM 1433 O O . ASN A 1 206 ? 1.640 -5.936 -21.781 1.00 86.00 206 ASN A O 1
ATOM 1437 N N . THR A 1 207 ? 1.016 -4.962 -23.693 1.00 83.38 207 THR A N 1
ATOM 1438 C CA . THR A 1 207 ? 1.785 -5.889 -24.549 1.00 83.38 207 THR A CA 1
ATOM 1439 C C . THR A 1 207 ? 2.981 -5.224 -25.215 1.00 83.38 207 THR A C 1
ATOM 1441 O O . THR A 1 207 ? 3.967 -5.892 -25.505 1.00 83.38 207 THR A O 1
ATOM 1444 N N . THR A 1 208 ? 2.903 -3.919 -25.484 1.00 83.12 208 THR A N 1
ATOM 1445 C CA . THR A 1 208 ? 3.971 -3.183 -26.172 1.00 83.12 208 THR A CA 1
ATOM 1446 C C . THR A 1 208 ? 4.828 -2.440 -25.155 1.00 83.12 208 THR A C 1
ATOM 1448 O O . THR A 1 208 ? 4.357 -1.490 -24.527 1.00 83.12 208 THR A O 1
ATOM 1451 N N . ILE A 1 209 ? 6.085 -2.855 -24.994 1.00 82.69 209 ILE A N 1
ATOM 1452 C CA . ILE A 1 209 ? 7.052 -2.188 -24.115 1.00 82.69 209 ILE A CA 1
ATOM 1453 C C . ILE A 1 209 ? 7.630 -0.966 -24.831 1.00 82.69 209 ILE A C 1
ATOM 1455 O O . ILE A 1 209 ? 8.285 -1.088 -25.866 1.00 82.69 209 ILE A O 1
ATOM 1459 N N . GLY A 1 210 ? 7.406 0.216 -24.259 1.00 85.94 210 GLY A N 1
ATOM 1460 C CA . GLY A 1 210 ? 7.989 1.466 -24.736 1.00 85.94 210 GLY A CA 1
ATOM 1461 C C . GLY A 1 210 ? 9.391 1.695 -24.179 1.00 85.94 210 GLY A C 1
ATOM 1462 O O . GLY A 1 210 ? 10.307 1.980 -24.941 1.00 85.94 210 GLY A O 1
ATOM 1463 N N . VAL A 1 211 ? 9.573 1.547 -22.865 1.00 90.19 211 VAL A N 1
ATOM 1464 C CA . VAL A 1 211 ? 10.868 1.740 -22.189 1.00 90.19 211 VAL A CA 1
ATOM 1465 C C . VAL A 1 211 ? 11.018 0.712 -21.080 1.00 90.19 211 VAL A C 1
ATOM 1467 O O . VAL A 1 211 ? 10.079 0.526 -20.313 1.00 90.19 211 VAL A O 1
ATOM 1470 N N . THR A 1 212 ? 12.194 0.106 -20.931 1.00 90.00 212 THR A N 1
ATOM 1471 C CA . THR A 1 212 ? 12.491 -0.771 -19.788 1.00 90.00 212 THR A CA 1
ATOM 1472 C C . THR A 1 212 ? 13.869 -0.494 -19.215 1.00 90.00 212 THR A C 1
ATOM 1474 O O . THR A 1 212 ? 14.847 -0.405 -19.956 1.00 90.00 212 THR A O 1
ATOM 1477 N N . VAL A 1 213 ? 13.941 -0.425 -17.885 1.00 89.50 213 VAL A N 1
ATOM 1478 C CA . VAL A 1 213 ? 15.177 -0.359 -17.100 1.00 89.50 213 VAL A CA 1
ATOM 1479 C C . VAL A 1 213 ? 15.282 -1.604 -16.226 1.00 89.50 213 VAL A C 1
ATOM 1481 O O . VAL A 1 213 ? 14.353 -1.923 -15.481 1.00 89.50 213 VAL A O 1
ATOM 1484 N N . ASN A 1 214 ? 16.411 -2.306 -16.291 1.00 88.44 214 ASN A N 1
ATOM 1485 C CA . ASN A 1 214 ? 16.689 -3.484 -15.468 1.00 88.44 214 ASN A CA 1
ATOM 1486 C C . ASN A 1 214 ? 18.148 -3.504 -14.981 1.00 88.44 214 ASN A C 1
ATOM 1488 O O . ASN A 1 214 ? 18.895 -2.543 -15.155 1.00 88.44 214 ASN A O 1
ATOM 1492 N N . ASN A 1 215 ? 18.558 -4.616 -14.370 1.00 84.56 215 ASN A N 1
ATOM 1493 C CA . ASN A 1 215 ? 19.928 -4.820 -13.892 1.00 84.56 215 ASN A CA 1
ATOM 1494 C C . ASN A 1 215 ? 20.999 -4.849 -15.006 1.00 84.56 215 ASN A C 1
ATOM 1496 O O . ASN A 1 215 ? 22.185 -4.783 -14.698 1.00 84.56 215 ASN A O 1
ATOM 1500 N N . THR A 1 216 ? 20.594 -4.973 -16.272 1.00 83.62 216 THR A N 1
ATOM 1501 C CA . THR A 1 216 ? 21.471 -5.045 -17.447 1.00 83.62 216 THR A CA 1
ATOM 1502 C C . THR A 1 216 ? 21.584 -3.687 -18.140 1.00 83.62 216 THR A C 1
ATOM 1504 O O . THR A 1 216 ? 22.648 -3.369 -18.663 1.00 83.62 216 THR A O 1
ATOM 1507 N N . GLY A 1 217 ? 20.533 -2.859 -18.129 1.00 83.06 217 GLY A N 1
ATOM 1508 C CA . GLY A 1 217 ? 20.574 -1.513 -18.702 1.00 83.06 217 GLY A CA 1
ATOM 1509 C C . GLY A 1 217 ? 19.204 -0.909 -19.017 1.00 83.06 217 GLY A C 1
ATOM 1510 O O . GLY A 1 217 ? 18.213 -1.188 -18.343 1.00 83.06 217 GLY A O 1
ATOM 1511 N N . LEU A 1 218 ? 19.176 -0.059 -20.048 1.00 85.31 218 LEU A N 1
ATOM 1512 C CA . LEU A 1 218 ? 18.008 0.667 -20.559 1.00 85.31 218 LEU A CA 1
ATOM 1513 C C . LEU A 1 218 ? 17.696 0.190 -21.986 1.00 85.31 218 LEU A C 1
ATOM 1515 O O . LEU A 1 218 ? 18.612 -0.005 -22.783 1.00 85.31 218 LEU A O 1
ATOM 1519 N N . SER A 1 219 ? 16.417 0.019 -22.310 1.00 84.50 219 SER A N 1
ATOM 1520 C CA . SER A 1 219 ? 15.932 -0.321 -23.657 1.00 84.50 219 SER A CA 1
ATOM 1521 C C . SER A 1 219 ? 14.724 0.519 -24.051 1.00 84.50 219 SER A C 1
ATOM 1523 O O . SER A 1 219 ? 13.990 0.995 -23.179 1.00 84.50 219 SER A O 1
ATOM 1525 N N . PHE A 1 220 ? 14.512 0.648 -25.362 1.00 86.56 220 PHE A N 1
ATOM 1526 C CA . PHE A 1 220 ? 13.381 1.343 -25.967 1.00 86.56 220 PHE A CA 1
ATOM 1527 C C . PHE A 1 220 ? 12.678 0.451 -27.001 1.00 86.56 220 PHE A C 1
ATOM 1529 O O . PHE A 1 220 ? 13.321 -0.355 -27.670 1.00 86.56 220 PHE A O 1
ATOM 1536 N N . PHE A 1 221 ? 11.359 0.604 -27.130 1.00 85.31 221 PHE A N 1
ATOM 1537 C CA . PHE A 1 221 ? 10.511 0.005 -28.169 1.00 85.31 221 PHE A CA 1
ATOM 1538 C C . PHE A 1 221 ? 10.749 -1.495 -28.392 1.00 85.31 221 PHE A C 1
ATOM 1540 O O . PHE A 1 221 ? 10.896 -1.959 -29.521 1.00 85.31 221 PHE A O 1
ATOM 1547 N N . ASN A 1 222 ? 10.769 -2.256 -27.293 1.00 79.06 222 ASN A N 1
ATOM 1548 C CA . ASN A 1 222 ? 10.917 -3.713 -27.288 1.00 79.06 222 ASN A CA 1
ATOM 1549 C C . ASN A 1 222 ? 12.284 -4.241 -27.782 1.00 79.06 222 ASN A C 1
ATOM 1551 O O . ASN A 1 222 ? 12.428 -5.443 -28.014 1.00 79.06 222 ASN A O 1
ATOM 1555 N N . ALA A 1 223 ? 13.288 -3.370 -27.928 1.00 79.50 223 ALA A N 1
ATOM 1556 C CA . ALA A 1 223 ? 14.660 -3.781 -28.197 1.00 79.50 223 ALA A CA 1
ATOM 1557 C C . ALA A 1 223 ? 15.284 -4.491 -26.972 1.00 79.50 223 ALA A C 1
ATOM 1559 O O . ALA A 1 223 ? 14.890 -4.214 -25.835 1.00 79.50 223 ALA A O 1
ATOM 1560 N N . PRO A 1 224 ? 16.265 -5.394 -27.157 1.00 78.06 224 PRO A N 1
ATOM 1561 C CA . PRO A 1 224 ? 16.964 -6.025 -26.039 1.00 78.06 224 PRO A CA 1
ATOM 1562 C C . PRO A 1 224 ? 17.635 -4.994 -25.115 1.00 78.06 224 PRO A C 1
ATOM 1564 O O . PRO A 1 224 ? 18.247 -4.035 -25.581 1.00 78.06 224 PRO A O 1
ATOM 1567 N N . THR A 1 225 ? 17.581 -5.201 -23.795 1.00 77.00 225 THR A N 1
ATOM 1568 C CA . THR A 1 225 ? 18.320 -4.359 -22.836 1.00 77.00 225 THR A CA 1
ATOM 1569 C C . THR A 1 225 ? 19.820 -4.567 -22.984 1.00 77.00 225 THR A C 1
ATOM 1571 O O . THR A 1 225 ? 20.316 -5.668 -22.746 1.00 77.00 225 THR A O 1
ATOM 1574 N N . VAL A 1 226 ? 20.541 -3.502 -23.337 1.00 67.94 226 VAL A N 1
ATOM 1575 C CA . VAL A 1 226 ? 21.999 -3.505 -23.507 1.00 67.94 226 VAL A CA 1
ATOM 1576 C C . VAL A 1 226 ? 22.685 -2.723 -22.385 1.00 67.94 226 VAL A C 1
ATOM 1578 O O . VAL A 1 226 ? 22.203 -1.676 -21.948 1.00 67.94 226 VAL A O 1
ATOM 1581 N N . ALA A 1 227 ? 23.836 -3.218 -21.925 1.00 65.75 227 ALA A N 1
ATOM 1582 C CA . ALA A 1 227 ? 24.671 -2.510 -20.960 1.00 65.75 227 ALA A CA 1
ATOM 1583 C C . ALA A 1 227 ? 25.280 -1.252 -21.596 1.00 65.75 227 ALA A C 1
ATOM 1585 O O . ALA A 1 227 ? 25.879 -1.324 -22.671 1.00 65.75 227 ALA A O 1
ATOM 1586 N N . GLN A 1 228 ? 25.181 -0.102 -20.915 1.00 59.44 228 GLN A N 1
ATOM 1587 C CA . GLN A 1 228 ? 25.669 1.194 -21.424 1.00 59.44 228 GLN A CA 1
ATOM 1588 C C . GLN A 1 228 ? 27.164 1.194 -21.819 1.00 59.44 228 GLN A C 1
ATOM 1590 O O . GLN A 1 228 ? 27.584 2.030 -22.615 1.00 59.44 228 GLN A O 1
ATOM 1595 N N . GLN A 1 229 ? 27.971 0.245 -21.330 1.00 55.19 229 GLN A N 1
ATOM 1596 C CA . GLN A 1 229 ? 29.413 0.190 -21.600 1.00 55.19 229 GLN A CA 1
ATOM 1597 C C . GLN A 1 229 ? 29.796 -0.266 -23.018 1.00 55.19 229 GLN A C 1
ATOM 1599 O O . GLN A 1 229 ? 30.863 0.118 -23.494 1.00 55.19 229 GLN A O 1
ATOM 1604 N N . ALA A 1 230 ? 28.955 -1.019 -23.737 1.00 51.47 230 ALA A N 1
ATOM 1605 C CA . ALA A 1 230 ? 29.333 -1.504 -25.072 1.00 51.47 230 ALA A CA 1
ATOM 1606 C C . ALA A 1 230 ? 29.279 -0.406 -26.155 1.00 51.47 230 ALA A C 1
ATOM 1608 O O . ALA A 1 230 ? 30.048 -0.446 -27.113 1.00 51.47 230 ALA A O 1
ATOM 1609 N N . ALA A 1 231 ? 28.418 0.607 -25.996 1.00 51.69 231 ALA A N 1
ATOM 1610 C CA . ALA A 1 231 ? 28.292 1.693 -26.971 1.00 51.69 231 ALA A CA 1
ATOM 1611 C C . ALA A 1 231 ? 29.463 2.691 -26.901 1.00 51.69 231 ALA A C 1
ATOM 1613 O O . ALA A 1 231 ? 29.875 3.233 -27.923 1.00 51.69 231 ALA A O 1
ATOM 1614 N N . GLN A 1 232 ? 30.039 2.908 -25.713 1.00 52.75 232 GLN A N 1
ATOM 1615 C CA . GLN A 1 232 ? 31.095 3.904 -25.513 1.00 52.75 232 GLN A CA 1
ATOM 1616 C C . GLN A 1 232 ? 32.428 3.481 -26.154 1.00 52.75 232 GLN A C 1
ATOM 1618 O O . GLN A 1 232 ? 33.129 4.323 -26.705 1.00 52.75 232 GLN A O 1
ATOM 1623 N N . ALA A 1 233 ? 32.732 2.177 -26.189 1.00 53.53 233 ALA A N 1
ATOM 1624 C CA . ALA A 1 233 ? 33.923 1.652 -26.863 1.00 53.53 233 ALA A CA 1
ATOM 1625 C C . ALA A 1 233 ? 33.926 1.918 -28.384 1.00 53.53 233 ALA A C 1
ATOM 1627 O O . ALA A 1 233 ? 34.992 2.087 -28.970 1.00 53.53 233 ALA A O 1
ATOM 1628 N N . ALA A 1 234 ? 32.750 2.021 -29.018 1.00 52.03 234 ALA A N 1
ATOM 1629 C CA . ALA A 1 234 ? 32.626 2.393 -30.430 1.00 52.03 234 ALA A CA 1
ATOM 1630 C C . ALA A 1 234 ? 32.827 3.905 -30.686 1.00 52.03 234 ALA A C 1
ATOM 1632 O O . ALA A 1 234 ? 33.018 4.311 -31.832 1.00 52.03 234 ALA A O 1
ATOM 1633 N N . LEU A 1 235 ? 32.790 4.733 -29.634 1.00 53.88 235 LEU A N 1
ATOM 1634 C CA . LEU A 1 235 ? 32.881 6.200 -29.686 1.00 53.88 235 LEU A CA 1
ATOM 1635 C C . LEU A 1 235 ? 34.262 6.750 -29.290 1.00 53.88 235 LEU A C 1
ATOM 1637 O O . LEU A 1 235 ? 34.507 7.947 -29.451 1.00 53.88 235 LEU A O 1
ATOM 1641 N N . THR A 1 236 ? 35.175 5.920 -28.779 1.00 52.47 236 THR A N 1
ATOM 1642 C CA . THR A 1 236 ? 36.492 6.386 -28.324 1.00 52.47 236 THR A CA 1
ATOM 1643 C C . THR A 1 236 ? 37.399 6.727 -29.510 1.00 52.47 236 THR A C 1
ATOM 1645 O O . THR A 1 236 ? 37.813 5.859 -30.280 1.00 52.47 236 THR A O 1
ATOM 1648 N N . LEU A 1 237 ? 37.745 8.009 -29.649 1.00 50.69 237 LEU A N 1
ATOM 1649 C CA . LEU A 1 237 ? 38.754 8.480 -30.595 1.00 50.69 237 LEU A CA 1
ATOM 1650 C C . LEU A 1 237 ? 40.164 8.107 -30.114 1.00 50.69 237 LEU A C 1
ATOM 1652 O O . LEU A 1 237 ? 40.625 8.629 -29.104 1.00 50.69 237 LEU A O 1
ATOM 1656 N N . SER A 1 238 ? 40.900 7.306 -30.888 1.00 53.28 238 SER A N 1
ATOM 1657 C CA . SER A 1 238 ? 42.364 7.405 -30.917 1.00 53.28 238 SER A CA 1
ATOM 1658 C C . SER A 1 238 ? 42.779 7.996 -32.261 1.00 53.28 238 SER A C 1
ATOM 1660 O O . SER A 1 238 ? 42.741 7.307 -33.283 1.00 53.28 238 SER A O 1
ATOM 1662 N N . LEU A 1 239 ? 43.148 9.275 -32.285 1.00 54.25 239 LEU A N 1
ATOM 1663 C CA . LEU A 1 239 ? 43.949 9.815 -33.379 1.00 54.25 239 LEU A CA 1
ATOM 1664 C C . LEU A 1 239 ? 45.351 10.074 -32.840 1.00 54.25 239 LEU A C 1
ATOM 1666 O O . LEU A 1 239 ? 45.526 10.876 -31.928 1.00 54.25 239 LEU A O 1
ATOM 1670 N N . ALA A 1 240 ? 46.334 9.392 -33.418 1.00 43.34 240 ALA A N 1
ATOM 1671 C CA . ALA A 1 240 ? 47.726 9.789 -33.318 1.00 43.34 240 ALA A CA 1
ATOM 1672 C C . ALA A 1 240 ? 48.124 10.460 -34.639 1.00 43.34 240 ALA A C 1
ATOM 1674 O O . ALA A 1 240 ? 48.053 9.826 -35.690 1.00 43.34 240 ALA A O 1
ATOM 1675 N N . GLY A 1 241 ? 48.563 11.717 -34.547 1.00 46.56 241 GLY A N 1
ATOM 1676 C CA . GLY A 1 241 ? 49.421 12.374 -35.536 1.00 46.56 241 GLY A CA 1
ATOM 1677 C C . GLY A 1 241 ? 48.723 13.241 -36.587 1.00 46.56 241 GLY A C 1
ATOM 1678 O O . GLY A 1 241 ? 48.039 12.735 -37.474 1.00 46.56 241 GLY A O 1
ATOM 1679 N N . ASP A 1 242 ? 48.995 14.547 -36.528 1.00 45.25 242 ASP A N 1
ATOM 1680 C CA . ASP A 1 242 ? 48.844 15.487 -37.645 1.00 45.25 242 ASP A CA 1
ATOM 1681 C C . ASP A 1 242 ? 49.850 15.150 -38.748 1.00 45.25 242 ASP A C 1
ATOM 1683 O O . ASP A 1 242 ? 51.027 15.004 -38.431 1.00 45.25 242 ASP A O 1
ATOM 1687 N N . MET A 1 243 ? 49.444 15.098 -40.026 1.00 45.75 243 MET A N 1
ATOM 1688 C CA . MET A 1 243 ? 50.387 15.157 -41.156 1.00 45.75 243 MET A CA 1
ATOM 1689 C C . MET A 1 243 ? 49.737 15.602 -42.493 1.00 45.75 243 MET A C 1
ATOM 1691 O O . MET A 1 243 ? 48.524 15.452 -42.665 1.00 45.75 243 MET A O 1
ATOM 1695 N N . PRO A 1 244 ? 50.537 16.201 -43.405 1.00 55.06 244 PRO A N 1
ATOM 1696 C CA . PRO A 1 244 ? 50.125 17.099 -44.498 1.00 55.06 244 PRO A CA 1
ATOM 1697 C C . PRO A 1 244 ? 49.361 16.426 -45.657 1.00 55.06 244 PRO A C 1
ATOM 1699 O O . PRO A 1 244 ? 49.212 15.213 -45.699 1.00 55.06 244 PRO A O 1
ATOM 1702 N N . GLY A 1 245 ? 48.834 17.264 -46.565 1.00 58.69 245 GLY A N 1
ATOM 1703 C CA . GLY A 1 245 ? 47.758 17.000 -47.540 1.00 58.69 245 GLY A CA 1
ATOM 1704 C C . GLY A 1 245 ? 47.645 15.576 -48.122 1.00 58.69 245 GLY A C 1
ATOM 1705 O O . GLY A 1 245 ? 48.617 15.082 -48.689 1.00 58.69 245 GLY A O 1
ATOM 1706 N N . PRO A 1 246 ? 46.455 14.938 -48.049 1.00 68.19 246 PRO A N 1
ATOM 1707 C CA . PRO A 1 246 ? 46.285 13.522 -48.371 1.00 68.19 246 PRO A CA 1
ATOM 1708 C C . PRO A 1 246 ? 46.242 13.231 -49.880 1.00 68.19 246 PRO A C 1
ATOM 1710 O O . PRO A 1 246 ? 45.591 13.929 -50.659 1.00 68.19 246 PRO A O 1
ATOM 1713 N N . THR A 1 247 ? 46.872 12.130 -50.274 1.00 74.12 247 THR A N 1
ATOM 1714 C CA . THR A 1 247 ? 46.738 11.472 -51.580 1.00 74.12 247 THR A CA 1
ATOM 1715 C C . THR A 1 247 ? 45.337 10.870 -51.772 1.00 74.12 247 THR A C 1
ATOM 1717 O O . THR A 1 247 ? 44.611 10.604 -50.811 1.00 74.12 247 THR A O 1
ATOM 1720 N N . GLY A 1 248 ? 44.943 10.578 -53.020 1.00 69.12 248 GLY A N 1
ATOM 1721 C CA . GLY A 1 248 ? 43.640 9.957 -53.318 1.00 69.12 248 GLY A CA 1
ATOM 1722 C C . GLY A 1 248 ? 43.397 8.610 -52.611 1.00 69.12 248 GLY A C 1
ATOM 1723 O O . GLY A 1 248 ? 42.272 8.325 -52.204 1.00 69.12 248 GLY A O 1
ATOM 1724 N N . GLY A 1 249 ? 44.447 7.807 -52.390 1.00 73.44 249 GLY A N 1
ATOM 1725 C CA . GLY A 1 249 ? 44.356 6.542 -51.643 1.00 73.44 249 GLY A CA 1
ATOM 1726 C C . GLY A 1 249 ? 44.130 6.731 -50.137 1.00 73.44 249 GLY A C 1
ATOM 1727 O O . GLY A 1 249 ? 43.393 5.967 -49.507 1.00 73.44 249 GLY A O 1
ATOM 1728 N N . GLU A 1 250 ? 44.697 7.788 -49.555 1.00 71.75 250 GLU A N 1
ATOM 1729 C CA . GLU A 1 250 ? 44.471 8.148 -48.151 1.00 71.75 250 GLU A CA 1
ATOM 1730 C C . GLU A 1 250 ? 43.055 8.688 -47.933 1.00 71.75 250 GLU A C 1
ATOM 1732 O O . GLU A 1 250 ? 42.424 8.363 -46.925 1.00 71.75 250 GLU A O 1
ATOM 1737 N N . ILE A 1 251 ? 42.514 9.443 -48.896 1.00 71.94 251 ILE A N 1
ATOM 1738 C CA . ILE A 1 251 ? 41.111 9.883 -48.876 1.00 71.94 251 ILE A CA 1
ATOM 1739 C C . ILE A 1 251 ? 40.169 8.672 -48.901 1.00 71.94 251 ILE A C 1
ATOM 1741 O O . ILE A 1 251 ? 39.269 8.596 -48.066 1.00 71.94 251 ILE A O 1
ATOM 1745 N N . ALA A 1 252 ? 40.397 7.695 -49.786 1.00 72.31 252 ALA A N 1
ATOM 1746 C CA . ALA A 1 252 ? 39.576 6.482 -49.856 1.00 72.31 252 ALA A CA 1
ATOM 1747 C C . ALA A 1 252 ? 39.627 5.662 -48.553 1.00 72.31 252 ALA A C 1
ATOM 1749 O O . ALA A 1 252 ? 38.597 5.218 -48.048 1.00 72.31 252 ALA A O 1
ATOM 1750 N N . THR A 1 253 ? 40.813 5.527 -47.955 1.00 77.06 253 THR A N 1
ATOM 1751 C CA . THR A 1 253 ? 40.984 4.834 -46.667 1.00 77.06 253 THR A CA 1
ATOM 1752 C C . THR A 1 253 ? 40.225 5.545 -45.542 1.00 77.06 253 THR A C 1
ATOM 1754 O O . THR A 1 253 ? 39.562 4.897 -44.730 1.00 77.06 253 THR A O 1
ATOM 1757 N N . ARG A 1 254 ? 40.264 6.884 -45.508 1.00 74.62 254 ARG A N 1
ATOM 1758 C CA . ARG A 1 254 ? 39.518 7.692 -44.531 1.00 74.62 254 ARG A CA 1
ATOM 1759 C C . ARG A 1 254 ? 38.007 7.607 -44.747 1.00 74.62 254 ARG A C 1
ATOM 1761 O O . ARG A 1 254 ? 37.284 7.486 -43.763 1.00 74.62 254 ARG A O 1
ATOM 1768 N N . LEU A 1 255 ? 37.533 7.625 -45.993 1.00 79.94 255 LEU A N 1
ATOM 1769 C CA . LEU A 1 255 ? 36.111 7.459 -46.314 1.00 79.94 255 LEU A CA 1
ATOM 1770 C C . LEU A 1 255 ? 35.595 6.084 -45.875 1.00 79.94 255 LEU A C 1
ATOM 1772 O O . LEU A 1 255 ? 34.590 6.025 -45.174 1.00 79.94 255 LEU A O 1
ATOM 1776 N N . ASN A 1 256 ? 36.333 5.008 -46.163 1.00 78.12 256 ASN A N 1
ATOM 1777 C CA . ASN A 1 256 ? 35.985 3.661 -45.697 1.00 78.12 256 ASN A CA 1
ATOM 1778 C C . ASN A 1 256 ? 35.954 3.573 -44.163 1.00 78.12 256 ASN A C 1
ATOM 1780 O O . ASN A 1 256 ? 35.085 2.925 -43.582 1.00 78.12 256 ASN A O 1
ATOM 1784 N N . LEU A 1 257 ? 36.889 4.238 -43.477 1.00 80.88 257 LEU A N 1
ATOM 1785 C CA . LEU A 1 257 ? 36.889 4.296 -42.016 1.00 80.88 257 LEU A CA 1
ATOM 1786 C C . LEU A 1 257 ? 35.671 5.056 -41.473 1.00 80.88 257 LEU A C 1
ATOM 1788 O O . LEU A 1 257 ? 35.075 4.621 -40.488 1.00 80.88 257 LEU A O 1
ATOM 1792 N N . ILE A 1 258 ? 35.300 6.175 -42.098 1.00 80.38 258 ILE A N 1
ATOM 1793 C CA . ILE A 1 258 ? 34.104 6.945 -41.738 1.00 80.38 258 ILE A CA 1
ATOM 1794 C C . ILE A 1 258 ? 32.850 6.093 -41.945 1.00 80.38 258 ILE A C 1
ATOM 1796 O O . ILE A 1 258 ? 32.034 6.009 -41.032 1.00 80.38 258 ILE A O 1
ATOM 1800 N N . GLU A 1 259 ? 32.719 5.416 -43.085 1.00 82.94 259 GLU A N 1
ATOM 1801 C CA . GLU A 1 259 ? 31.580 4.545 -43.384 1.00 82.94 259 GLU A CA 1
ATOM 1802 C C . GLU A 1 259 ? 31.460 3.400 -42.372 1.00 82.94 259 GLU A C 1
ATOM 1804 O O . GLU A 1 259 ? 30.404 3.212 -41.770 1.00 82.94 259 GLU A O 1
ATOM 1809 N N . ASN A 1 260 ? 32.561 2.701 -42.085 1.00 80.81 260 ASN A N 1
ATOM 1810 C CA . ASN A 1 260 ? 32.578 1.640 -41.077 1.00 80.81 260 ASN A CA 1
ATOM 1811 C C . ASN A 1 260 ? 32.154 2.149 -39.690 1.00 80.81 260 ASN A C 1
ATOM 1813 O O . ASN A 1 260 ? 31.424 1.467 -38.969 1.00 80.81 260 ASN A O 1
ATOM 1817 N N . ARG A 1 261 ? 32.570 3.364 -39.318 1.00 78.69 261 ARG A N 1
ATOM 1818 C CA . ARG A 1 261 ? 32.184 3.992 -38.045 1.00 78.69 261 ARG A CA 1
ATOM 1819 C C . ARG A 1 261 ? 30.718 4.411 -38.027 1.00 78.69 261 ARG A C 1
ATOM 1821 O O . ARG A 1 261 ? 30.042 4.175 -37.030 1.00 78.69 261 ARG A O 1
ATOM 1828 N N . LEU A 1 262 ? 30.211 4.986 -39.115 1.00 85.56 262 LEU A N 1
ATOM 1829 C CA . LEU A 1 262 ? 28.794 5.328 -39.250 1.00 85.56 262 LEU A CA 1
ATOM 1830 C C . LEU A 1 262 ? 27.916 4.076 -39.181 1.00 85.56 262 LEU A C 1
ATOM 1832 O O . LEU A 1 262 ? 26.890 4.092 -38.502 1.00 85.56 262 LEU A O 1
ATOM 1836 N N . ASN A 1 263 ? 28.354 2.975 -39.791 1.00 84.12 263 ASN A N 1
ATOM 1837 C CA . ASN A 1 263 ? 27.672 1.687 -39.708 1.00 84.12 263 ASN A CA 1
ATOM 1838 C C . ASN A 1 263 ? 27.675 1.134 -38.276 1.00 84.12 263 ASN A C 1
ATOM 1840 O O . ASN A 1 263 ? 26.634 0.681 -37.800 1.00 84.12 263 ASN A O 1
ATOM 1844 N N . ALA A 1 264 ? 28.795 1.237 -37.553 1.00 81.88 264 ALA A N 1
ATOM 1845 C CA . ALA A 1 264 ? 28.872 0.830 -36.149 1.00 81.88 264 ALA A CA 1
ATOM 1846 C C . ALA A 1 264 ? 27.939 1.659 -35.245 1.00 81.88 264 ALA A C 1
ATOM 1848 O O . ALA A 1 264 ? 27.213 1.098 -34.423 1.00 81.88 264 ALA A O 1
ATOM 1849 N N . VAL A 1 265 ? 27.902 2.983 -35.431 1.00 83.62 265 VAL A N 1
ATOM 1850 C CA . VAL A 1 265 ? 26.979 3.873 -34.705 1.00 83.62 265 VAL A CA 1
ATOM 1851 C C . VAL A 1 265 ? 25.526 3.557 -35.063 1.00 83.62 265 VAL A C 1
ATOM 1853 O O . VAL A 1 265 ? 24.697 3.420 -34.167 1.00 83.62 265 VAL A O 1
ATOM 1856 N N . SER A 1 266 ? 25.206 3.379 -36.349 1.00 84.56 266 SER A N 1
ATOM 1857 C CA . SER A 1 266 ? 23.853 3.023 -36.796 1.00 84.56 266 SER A CA 1
ATOM 1858 C C . SER A 1 266 ? 23.388 1.703 -36.179 1.00 84.56 266 SER A C 1
ATOM 1860 O O . SER A 1 266 ? 22.276 1.631 -35.658 1.00 84.56 266 SER A O 1
ATOM 1862 N N . ALA A 1 267 ? 24.249 0.683 -36.159 1.00 82.38 267 ALA A N 1
ATOM 1863 C CA . ALA A 1 267 ? 23.948 -0.598 -35.529 1.00 82.38 267 ALA A CA 1
ATOM 1864 C C . ALA A 1 267 ? 23.686 -0.447 -34.021 1.00 82.38 267 ALA A C 1
ATOM 1866 O O . ALA A 1 267 ? 22.705 -0.989 -33.513 1.00 82.38 267 ALA A O 1
ATOM 1867 N N . ALA A 1 268 ? 24.503 0.336 -33.309 1.00 80.12 268 ALA A N 1
ATOM 1868 C CA . ALA A 1 268 ? 24.295 0.602 -31.886 1.00 80.12 268 ALA A CA 1
ATOM 1869 C C . ALA A 1 268 ? 22.958 1.320 -31.616 1.00 80.12 268 ALA A C 1
ATOM 1871 O O . ALA A 1 268 ? 22.227 0.934 -30.704 1.00 80.12 268 ALA A O 1
ATOM 1872 N N . LEU A 1 269 ? 22.605 2.321 -32.429 1.00 81.69 269 LEU A N 1
ATOM 1873 C CA . LEU A 1 269 ? 21.341 3.053 -32.302 1.00 81.69 269 LEU A CA 1
ATOM 1874 C C . LEU A 1 269 ? 20.119 2.170 -32.600 1.00 81.69 269 LEU A C 1
ATOM 1876 O O . LEU A 1 269 ? 19.120 2.269 -31.888 1.00 81.69 269 LEU A O 1
ATOM 1880 N N . ARG A 1 270 ? 20.199 1.279 -33.598 1.00 80.75 270 ARG A N 1
ATOM 1881 C CA . ARG A 1 270 ? 19.140 0.295 -33.899 1.00 80.75 270 ARG A CA 1
ATOM 1882 C C . ARG A 1 270 ? 18.980 -0.726 -32.775 1.00 80.75 270 ARG A C 1
ATOM 1884 O O . ARG A 1 270 ? 17.859 -0.998 -32.364 1.00 80.75 270 ARG A O 1
ATOM 1891 N N . ASN A 1 271 ? 20.087 -1.227 -32.223 1.00 77.06 271 ASN A N 1
ATOM 1892 C CA . ASN A 1 271 ? 20.064 -2.162 -31.091 1.00 77.06 271 ASN A CA 1
ATOM 1893 C C . ASN A 1 271 ? 19.445 -1.549 -29.829 1.00 77.06 271 ASN A C 1
ATOM 1895 O O . ASN A 1 271 ? 18.851 -2.265 -29.033 1.00 77.06 271 ASN A O 1
ATOM 1899 N N . LEU A 1 272 ? 19.571 -0.232 -29.651 1.00 73.62 272 LEU A N 1
ATOM 1900 C CA . LEU A 1 272 ? 18.909 0.513 -28.579 1.00 73.62 272 LEU A CA 1
ATOM 1901 C C . LEU A 1 272 ? 17.436 0.837 -28.884 1.00 73.62 272 LEU A C 1
ATOM 1903 O O . LEU A 1 272 ? 16.752 1.361 -28.010 1.00 73.62 272 LEU A O 1
ATOM 1907 N N . GLY A 1 273 ? 16.953 0.571 -30.102 1.00 74.31 273 GLY A N 1
ATOM 1908 C CA . GLY A 1 273 ? 15.614 0.951 -30.558 1.00 74.31 273 GLY A CA 1
ATOM 1909 C C . GLY A 1 273 ? 15.449 2.450 -30.837 1.00 74.31 273 GLY A C 1
ATOM 1910 O O . GLY A 1 273 ? 14.324 2.928 -30.934 1.00 74.31 273 GLY A O 1
ATOM 1911 N N . LEU A 1 274 ? 16.540 3.218 -30.950 1.00 79.56 274 LEU A N 1
ATOM 1912 C CA . LEU A 1 274 ? 16.490 4.679 -31.126 1.00 79.56 274 LEU A CA 1
ATOM 1913 C C . LEU A 1 274 ? 16.204 5.112 -32.570 1.00 79.56 274 LEU A C 1
ATOM 1915 O O . LEU A 1 274 ? 15.722 6.220 -32.791 1.00 79.56 274 LEU A O 1
ATOM 1919 N N . ILE A 1 275 ? 16.508 4.257 -33.550 1.00 80.69 275 ILE A N 1
ATOM 1920 C CA . ILE A 1 275 ? 16.193 4.468 -34.969 1.00 80.69 275 ILE A CA 1
ATOM 1921 C C . ILE A 1 275 ? 15.606 3.183 -35.562 1.00 80.69 275 ILE A C 1
ATOM 1923 O O . ILE A 1 275 ? 15.929 2.088 -35.100 1.00 80.69 275 ILE A O 1
ATOM 1927 N N . ALA A 1 276 ? 14.753 3.319 -36.581 1.00 72.56 276 ALA A N 1
ATOM 1928 C CA . ALA A 1 276 ? 14.143 2.182 -37.275 1.00 72.56 276 ALA A CA 1
ATOM 1929 C C . ALA A 1 276 ? 15.209 1.243 -37.860 1.00 72.56 276 ALA A C 1
ATOM 1931 O O . ALA A 1 276 ? 16.309 1.695 -38.174 1.00 72.56 276 ALA A O 1
ATOM 1932 N N . THR A 1 277 ? 14.883 -0.045 -38.005 1.00 62.38 277 THR A N 1
ATOM 1933 C CA . THR A 1 277 ? 15.649 -1.057 -38.762 1.00 62.38 277 THR A CA 1
ATOM 1934 C C . THR A 1 277 ? 15.414 -0.942 -40.262 1.00 62.38 277 THR A C 1
ATOM 1936 O O . THR A 1 277 ? 14.248 -0.703 -40.631 1.00 62.38 277 THR A O 1
#